Protein AF-A0A8J8FU18-F1 (afdb_monomer)

Solvent-accessible surface area (backbone atoms only — not comparable to full-atom values): 18244 Å² total; per-residue (Å²): 136,76,54,37,32,34,30,53,30,33,44,66,32,46,25,33,37,41,36,58,101,86,46,31,37,33,31,16,36,12,24,59,51,94,72,48,74,81,47,42,59,90,88,62,84,72,60,77,44,70,42,27,44,72,37,30,22,75,75,61,53,74,84,84,26,65,32,18,44,25,31,36,53,49,47,24,21,32,54,46,33,70,81,40,42,51,27,20,22,27,67,68,23,33,68,52,30,27,72,73,57,74,47,82,65,44,55,41,89,74,40,82,58,57,77,45,79,42,61,10,58,55,47,96,21,14,30,19,41,28,35,56,57,99,83,40,27,39,34,42,30,52,62,30,20,55,77,50,22,59,62,55,42,64,78,46,74,71,27,29,32,35,38,35,40,39,21,66,45,94,78,44,24,33,66,72,50,51,30,52,44,38,72,54,28,51,24,34,32,37,35,55,24,26,24,40,58,66,55,73,70,59,62,61,65,55,78,48,88,26,25,61,38,78,62,43,71,56,40,71,38,69,52,73,60,48,73,72,50,76,58,41,63,42,69,92,71,73,61,31,69,33,56,79,68,59,46,79,38,35,63,69,59,47,32,63,69,31,48,31,92,89,75,66,41,54,34,44,76,54,76,77,53,86,68,40,41,34,34,33,20,83,85,79,67,51,70,50,75,41,43,53,70,58,53,53,51,52,39,47,60,65,54,71,70,59,66,64,55,71,75,71,68,76,83,74,79,83,77,82,84,79,81,86,79,86,83,82,81,86,82,88,80,134

Nearest PDB stru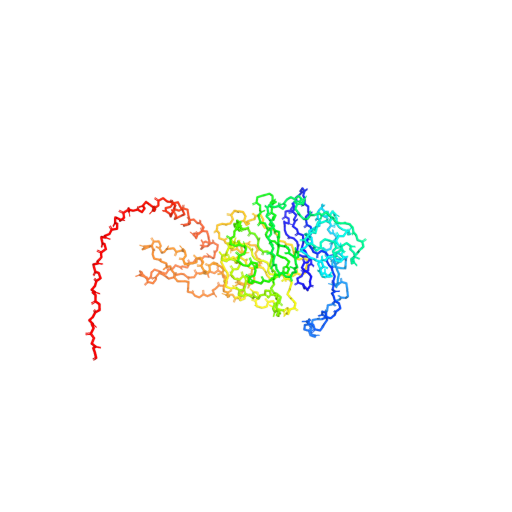ctures (foldseek):
  7e3v-assembly1_A  TM=6.963E-01  e=2.139E-08  Staphylococcus aureus
  2wyl-assembly1_F  TM=6.736E-01  e=9.114E-08  Escherichia coli
  2wyl-assembly1_C  TM=6.760E-01  e=9.114E-08  Escherichia coli
  1vjn-assembly1_A  TM=7.541E-01  e=7.548E-07  Thermotoga maritima
  1vjn-assembly2_B  TM=7.555E-01  e=1.467E-06  Thermotoga maritima

Structure (mmCIF, N/CA/C/O backbone):
data_AF-A0A8J8FU18-F1
#
_entry.id   AF-A0A8J8FU18-F1
#
loop_
_atom_site.group_PDB
_atom_site.id
_atom_site.type_symbol
_atom_site.label_atom_id
_atom_site.label_alt_id
_atom_site.label_comp_id
_atom_site.label_asym_id
_atom_site.label_entity_id
_atom_site.label_seq_id
_atom_site.pdbx_PDB_ins_code
_atom_site.Cartn_x
_atom_site.Cartn_y
_atom_site.Cartn_z
_atom_site.occupancy
_atom_site.B_iso_or_equiv
_atom_site.auth_seq_id
_atom_site.auth_comp_id
_atom_site.auth_asym_id
_atom_site.auth_atom_id
_atom_site.pdbx_PDB_model_num
ATOM 1 N N . MET A 1 1 ? -17.929 -13.051 -4.182 1.00 44.91 1 MET A N 1
ATOM 2 C CA . MET A 1 1 ? -17.267 -12.843 -2.876 1.00 44.91 1 MET A CA 1
ATOM 3 C C . MET A 1 1 ? -16.239 -11.750 -3.119 1.00 44.91 1 MET A C 1
ATOM 5 O O . MET A 1 1 ? -15.600 -11.807 -4.159 1.00 44.91 1 MET A O 1
ATOM 9 N N . TYR A 1 2 ? -16.221 -10.706 -2.296 1.00 51.06 2 TYR A N 1
ATOM 10 C CA . TYR A 1 2 ? -15.493 -9.460 -2.548 1.00 51.06 2 TYR A CA 1
ATOM 11 C C . TYR A 1 2 ? -14.148 -9.523 -1.808 1.00 51.06 2 TYR A C 1
ATOM 13 O O . TYR A 1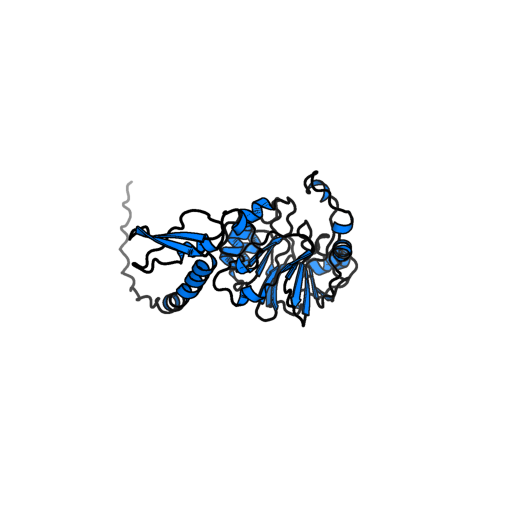 2 ? -14.157 -9.573 -0.581 1.00 51.06 2 TYR A O 1
ATOM 21 N N . SER A 1 3 ? -13.021 -9.574 -2.529 1.00 56.25 3 SER A N 1
ATOM 22 C CA . SER A 1 3 ? -11.660 -9.580 -1.948 1.00 56.25 3 SER A CA 1
ATOM 23 C C . SER A 1 3 ? -10.865 -8.360 -2.439 1.00 56.25 3 SER A C 1
ATOM 25 O O . SER A 1 3 ? -9.955 -8.510 -3.247 1.00 56.25 3 SER A O 1
ATOM 27 N N . PRO A 1 4 ? -11.214 -7.142 -1.997 1.00 67.81 4 PRO A N 1
ATOM 28 C CA . PRO A 1 4 ? -10.700 -5.893 -2.543 1.00 67.81 4 PRO A CA 1
ATOM 29 C C . PRO A 1 4 ? -9.220 -5.616 -2.326 1.00 67.81 4 PRO A C 1
ATOM 31 O O . PRO A 1 4 ? -8.703 -4.704 -2.957 1.00 67.81 4 PRO A O 1
ATOM 34 N N . VAL A 1 5 ? -8.523 -6.364 -1.468 1.00 68.94 5 VAL A N 1
ATOM 35 C CA . VAL A 1 5 ? -7.058 -6.334 -1.400 1.00 68.94 5 VAL A CA 1
ATOM 36 C C . VAL A 1 5 ? -6.533 -7.761 -1.317 1.00 68.94 5 VAL A C 1
ATOM 38 O O . VAL A 1 5 ? -6.902 -8.510 -0.409 1.00 68.94 5 VAL A O 1
ATOM 41 N N . ARG A 1 6 ? -5.627 -8.121 -2.226 1.00 69.12 6 ARG A N 1
ATOM 42 C CA . ARG A 1 6 ? -4.852 -9.363 -2.179 1.00 69.12 6 ARG A CA 1
ATOM 43 C C . ARG A 1 6 ? -3.372 -9.028 -2.093 1.00 69.12 6 ARG A C 1
ATOM 45 O O . ARG A 1 6 ? -2.836 -8.278 -2.903 1.00 69.12 6 ARG A O 1
ATOM 52 N N . LEU A 1 7 ? -2.699 -9.581 -1.097 1.00 65.50 7 LEU A N 1
ATOM 53 C CA . LEU A 1 7 ? -1.260 -9.449 -0.918 1.00 65.50 7 LEU A CA 1
ATOM 54 C C . LEU A 1 7 ? -0.603 -10.738 -1.402 1.00 65.50 7 LEU A C 1
ATOM 56 O O . LEU A 1 7 ? -0.786 -11.802 -0.811 1.00 65.50 7 LEU A O 1
ATOM 60 N N . PHE A 1 8 ? 0.187 -10.633 -2.466 1.00 60.09 8 PHE A N 1
ATOM 61 C CA . PHE A 1 8 ? 0.930 -11.771 -3.004 1.00 60.09 8 PHE A CA 1
ATOM 62 C C . PHE A 1 8 ? 2.307 -11.886 -2.364 1.00 60.09 8 PHE A C 1
ATOM 64 O O . PHE A 1 8 ? 2.827 -12.990 -2.279 1.00 60.09 8 PHE A O 1
ATOM 71 N N . GLY A 1 9 ? 2.881 -10.783 -1.866 1.00 58.09 9 GLY A N 1
ATOM 72 C CA . GLY A 1 9 ? 4.175 -10.789 -1.188 1.00 58.09 9 GLY A CA 1
ATOM 73 C C . GLY A 1 9 ? 4.356 -9.668 -0.162 1.00 58.09 9 GLY A C 1
ATOM 74 O O . GLY A 1 9 ? 4.075 -8.502 -0.429 1.00 58.09 9 GLY A O 1
ATOM 75 N N . ALA A 1 10 ? 4.868 -10.036 1.018 1.00 52.97 10 ALA A N 1
ATOM 76 C CA . ALA A 1 10 ? 5.212 -9.131 2.126 1.00 52.97 10 ALA A CA 1
ATOM 77 C C . ALA A 1 10 ? 6.714 -8.768 2.194 1.00 52.97 10 ALA A C 1
ATOM 79 O O . ALA A 1 10 ? 7.128 -7.887 2.957 1.00 52.97 10 ALA A O 1
ATOM 80 N N . THR A 1 11 ? 7.534 -9.503 1.442 1.00 55.88 11 THR A N 1
ATOM 81 C CA . THR A 1 11 ? 9.005 -9.472 1.458 1.00 55.88 11 THR A CA 1
ATOM 82 C C . THR A 1 11 ? 9.514 -8.349 0.528 1.00 55.88 11 THR A C 1
ATOM 84 O O . THR A 1 11 ? 8.708 -7.470 0.219 1.00 55.88 11 THR A O 1
ATOM 87 N N . PRO A 1 12 ? 10.814 -8.215 0.169 1.00 55.06 12 PRO A N 1
ATOM 88 C CA . PRO A 1 12 ? 11.361 -6.970 -0.394 1.00 55.06 12 PRO A CA 1
ATOM 89 C C . PRO A 1 12 ? 10.978 -6.717 -1.873 1.00 55.06 12 PRO A C 1
ATOM 91 O O . PRO A 1 12 ? 11.818 -6.448 -2.711 1.00 55.06 12 PRO A O 1
ATOM 94 N N . GLY A 1 13 ? 9.695 -6.857 -2.186 1.00 59.16 13 GLY A N 1
ATOM 95 C CA . GLY A 1 13 ? 8.953 -6.394 -3.350 1.00 59.16 13 GLY A CA 1
ATOM 96 C C . GLY A 1 13 ? 7.481 -6.542 -2.957 1.00 59.16 13 GLY A C 1
ATOM 97 O O . GLY A 1 13 ? 7.006 -7.660 -2.753 1.00 59.16 13 GLY A O 1
ATOM 98 N N . ALA A 1 14 ? 6.787 -5.432 -2.708 1.00 67.31 14 ALA A N 1
ATOM 99 C CA . ALA A 1 14 ? 5.407 -5.458 -2.229 1.00 67.31 14 ALA A CA 1
ATOM 100 C C . ALA A 1 14 ? 4.448 -5.665 -3.407 1.00 67.31 14 ALA A C 1
ATOM 102 O O . ALA A 1 14 ? 3.871 -4.704 -3.907 1.00 67.31 14 ALA A O 1
ATOM 103 N N . VAL A 1 15 ? 4.297 -6.913 -3.856 1.00 82.44 15 VAL A N 1
ATOM 104 C CA . VAL A 1 15 ? 3.349 -7.252 -4.924 1.00 82.44 15 VAL A CA 1
ATOM 105 C C . VAL A 1 15 ? 1.949 -7.353 -4.325 1.00 82.44 15 VAL A C 1
ATOM 107 O O . VAL A 1 15 ? 1.658 -8.240 -3.514 1.00 82.44 15 VAL A O 1
ATOM 110 N N . VAL A 1 16 ? 1.086 -6.418 -4.709 1.00 87.88 16 VAL A N 1
ATOM 111 C CA . VAL A 1 16 ? -0.257 -6.248 -4.142 1.00 87.88 16 VAL A CA 1
ATOM 112 C C . VAL A 1 16 ? -1.253 -6.084 -5.274 1.00 87.88 16 VAL A C 1
ATOM 114 O O . VAL A 1 16 ? -1.006 -5.277 -6.163 1.00 87.88 16 VAL A O 1
ATOM 117 N N . THR A 1 17 ? -2.394 -6.771 -5.228 1.00 88.44 17 THR A N 1
ATOM 118 C CA . THR A 1 17 ? -3.554 -6.360 -6.024 1.00 88.44 17 THR A CA 1
ATOM 119 C C . THR A 1 17 ? -4.622 -5.723 -5.158 1.00 88.44 17 THR A C 1
ATOM 121 O O . THR A 1 17 ? -4.801 -6.039 -3.978 1.00 88.44 17 THR A O 1
ATOM 124 N N . VAL A 1 18 ? -5.329 -4.782 -5.766 1.00 86.50 18 VAL A N 1
ATOM 125 C CA . VAL A 1 18 ? -6.557 -4.195 -5.246 1.00 86.50 18 VAL A CA 1
ATOM 126 C C . VAL A 1 18 ? -7.609 -4.417 -6.317 1.00 86.50 18 VAL A C 1
ATOM 128 O O . VAL A 1 18 ? -7.392 -4.034 -7.465 1.00 86.50 18 VAL A O 1
ATOM 131 N N . SER A 1 19 ? -8.721 -5.059 -5.975 1.00 86.19 19 SER A N 1
ATOM 132 C CA . SER A 1 19 ? -9.708 -5.476 -6.970 1.00 86.19 19 SER A CA 1
ATOM 133 C C . SER A 1 19 ? -11.147 -5.175 -6.570 1.00 86.19 19 SER A C 1
ATOM 135 O O . SER A 1 19 ? -11.490 -4.916 -5.421 1.00 86.19 19 SER A O 1
ATOM 137 N N . SER A 1 20 ? -12.017 -5.194 -7.560 1.00 82.31 20 SER A N 1
ATOM 138 C CA . SER A 1 20 ? -13.459 -5.266 -7.428 1.00 82.31 20 SER A CA 1
ATOM 139 C C . SER A 1 20 ? -13.981 -6.205 -8.522 1.00 82.31 20 SER A C 1
ATOM 141 O O . SER A 1 20 ? -13.205 -6.654 -9.365 1.00 82.31 20 SER A O 1
ATOM 143 N N . PRO A 1 21 ? -15.277 -6.556 -8.538 1.00 80.69 21 PRO A N 1
ATOM 144 C CA . PRO A 1 21 ? -15.853 -7.345 -9.622 1.00 80.69 21 PRO A CA 1
ATOM 145 C C . PRO A 1 21 ? -15.665 -6.741 -11.021 1.00 80.69 21 PRO A C 1
ATOM 147 O O . PRO A 1 21 ? -15.812 -7.471 -11.997 1.00 80.69 21 PRO A O 1
ATOM 150 N N . GLU A 1 22 ? -15.401 -5.435 -11.119 1.00 84.12 22 GLU A N 1
ATOM 151 C CA . GLU A 1 22 ? -15.296 -4.709 -12.390 1.00 84.12 22 GLU A CA 1
ATOM 152 C C . GLU A 1 22 ? -13.860 -4.357 -12.784 1.00 84.12 22 GLU A C 1
ATOM 154 O O . GLU A 1 22 ? -13.635 -4.036 -13.948 1.00 84.12 22 GLU A O 1
ATOM 159 N N . VAL A 1 23 ? -12.914 -4.368 -11.840 1.00 89.12 23 VAL A N 1
ATOM 160 C CA . VAL A 1 23 ? -11.538 -3.944 -12.107 1.00 89.12 23 VAL A CA 1
ATOM 161 C C . VAL A 1 23 ? -10.531 -4.577 -11.155 1.00 89.12 23 VAL A C 1
ATOM 163 O O . VAL A 1 23 ? -10.780 -4.668 -9.954 1.00 89.12 23 VAL A O 1
ATOM 166 N N . GLU A 1 24 ? -9.361 -4.952 -11.657 1.00 91.56 24 GLU A N 1
ATOM 167 C CA . GLU A 1 24 ? -8.215 -5.361 -10.843 1.00 91.56 24 GLU A CA 1
ATOM 168 C C . GLU A 1 24 ? -6.981 -4.503 -11.163 1.00 91.56 24 GLU A C 1
ATOM 170 O O . GLU A 1 24 ? -6.594 -4.312 -12.315 1.00 91.56 24 GLU A O 1
ATOM 175 N N . VAL A 1 25 ? -6.358 -3.961 -10.113 1.00 93.69 25 VAL A N 1
ATOM 176 C CA . VAL A 1 25 ? -5.132 -3.164 -10.196 1.00 93.69 25 VAL A CA 1
ATOM 177 C C . VAL A 1 25 ? -4.007 -3.912 -9.502 1.00 93.69 25 VAL A C 1
ATOM 179 O O . VAL A 1 25 ? -4.119 -4.234 -8.319 1.00 93.69 25 VAL A O 1
ATOM 182 N N . LEU A 1 26 ? -2.909 -4.151 -10.214 1.00 94.75 26 LEU A N 1
ATOM 183 C CA . LEU A 1 26 ? -1.690 -4.758 -9.690 1.00 94.75 26 LEU A CA 1
ATOM 184 C C . LEU A 1 26 ? -0.636 -3.686 -9.419 1.00 94.75 26 LEU A C 1
ATOM 186 O O . LEU A 1 26 ? -0.351 -2.842 -10.262 1.00 94.75 26 LEU A O 1
ATOM 190 N N . PHE A 1 27 ? -0.026 -3.740 -8.245 1.00 94.69 27 PHE A N 1
ATOM 191 C CA . PHE A 1 27 ? 1.057 -2.857 -7.851 1.00 94.69 27 PHE A CA 1
ATOM 192 C C . PHE A 1 27 ? 2.392 -3.581 -7.881 1.00 94.69 27 PHE A C 1
ATOM 194 O O . PHE A 1 27 ? 2.524 -4.681 -7.341 1.00 94.69 27 PHE A O 1
ATOM 201 N N . ASP A 1 28 ? 3.383 -2.902 -8.456 1.00 94.50 28 ASP A N 1
ATOM 202 C CA . ASP A 1 28 ? 4.800 -3.235 -8.348 1.00 94.50 28 ASP A CA 1
ATOM 203 C C . ASP A 1 28 ? 5.136 -4.721 -8.614 1.00 94.50 28 ASP A C 1
ATOM 205 O O . ASP A 1 28 ? 5.752 -5.367 -7.759 1.00 94.50 28 ASP A O 1
ATOM 209 N N . PRO A 1 29 ? 4.781 -5.304 -9.784 1.00 92.06 29 PRO A N 1
ATOM 210 C CA . PRO A 1 29 ? 5.177 -6.666 -10.139 1.00 92.06 29 PRO A CA 1
ATOM 211 C C . PRO A 1 29 ? 6.678 -6.726 -10.452 1.00 92.06 29 PRO A C 1
ATOM 213 O O . PRO A 1 29 ? 7.134 -6.766 -11.597 1.00 92.06 29 PRO A O 1
ATOM 216 N N . GLY A 1 30 ? 7.486 -6.698 -9.404 1.00 87.62 30 GLY A N 1
ATOM 217 C CA . GLY A 1 30 ? 8.929 -6.750 -9.491 1.00 87.62 30 GLY A CA 1
ATOM 218 C C . GLY A 1 30 ? 9.503 -8.141 -9.277 1.00 87.62 30 GLY A C 1
ATOM 219 O O . GLY A 1 30 ? 8.825 -9.168 -9.282 1.00 87.62 30 GLY A O 1
ATOM 220 N N . GLY A 1 31 ? 10.813 -8.177 -9.084 1.00 79.44 31 GLY A N 1
ATOM 221 C CA . GLY A 1 31 ? 11.507 -9.357 -8.600 1.00 79.44 31 GLY A CA 1
ATOM 222 C C . GLY A 1 31 ? 12.724 -8.986 -7.776 1.00 79.44 31 GLY A C 1
ATOM 223 O O . GLY A 1 31 ? 13.207 -7.855 -7.811 1.00 79.44 31 GLY A O 1
ATOM 224 N N . TRP A 1 32 ? 13.249 -9.950 -7.038 1.00 74.31 32 TRP A N 1
ATOM 225 C CA . TRP A 1 32 ? 14.380 -9.730 -6.164 1.00 74.31 32 TRP A CA 1
ATOM 226 C C . TRP A 1 32 ? 15.581 -9.186 -6.906 1.00 74.31 32 TRP A C 1
ATOM 228 O O . TRP A 1 32 ? 16.051 -9.692 -7.932 1.00 74.31 32 TRP A O 1
ATOM 238 N N . ARG A 1 33 ? 16.126 -8.141 -6.302 1.00 70.69 33 ARG A N 1
ATOM 239 C CA . ARG A 1 33 ? 17.414 -7.603 -6.665 1.00 70.69 33 ARG A CA 1
ATOM 240 C C . ARG A 1 33 ? 18.516 -8.472 -6.062 1.00 70.69 33 ARG A C 1
ATOM 242 O O . ARG A 1 33 ? 18.453 -8.898 -4.912 1.00 70.69 33 ARG A O 1
ATOM 249 N N . ARG A 1 34 ? 19.597 -8.653 -6.821 1.00 67.00 34 ARG A N 1
ATOM 250 C CA . ARG A 1 34 ? 20.833 -9.266 -6.318 1.00 67.00 34 ARG A CA 1
ATOM 251 C C . ARG A 1 34 ? 21.315 -8.540 -5.051 1.00 67.00 34 ARG A C 1
ATOM 253 O O . ARG A 1 34 ? 21.512 -7.324 -5.090 1.00 67.00 34 ARG A O 1
ATOM 260 N N . GLY A 1 35 ? 21.535 -9.287 -3.966 1.00 63.91 35 GLY A N 1
ATOM 261 C CA . GLY A 1 35 ? 21.955 -8.758 -2.659 1.00 63.91 35 GLY A CA 1
ATOM 262 C C . GLY A 1 35 ? 20.829 -8.600 -1.630 1.00 63.91 35 GLY A C 1
ATOM 263 O O . GLY A 1 35 ? 21.083 -8.097 -0.539 1.00 63.91 35 GLY A O 1
ATOM 264 N N . TYR A 1 36 ? 19.599 -9.015 -1.950 1.00 69.62 36 TYR A N 1
ATOM 265 C CA . TYR A 1 36 ? 18.524 -9.133 -0.955 1.00 69.62 36 TYR A CA 1
ATOM 266 C C . TYR A 1 36 ? 18.697 -10.348 -0.049 1.00 69.62 36 TYR A C 1
ATOM 268 O O . TYR A 1 36 ? 18.374 -10.252 1.131 1.00 69.62 36 TYR A O 1
ATOM 276 N N . ASP A 1 37 ? 19.347 -11.405 -0.539 1.00 68.06 37 ASP A N 1
ATOM 277 C CA . ASP A 1 37 ? 19.689 -12.586 0.262 1.00 68.06 37 ASP A CA 1
ATOM 278 C C . ASP A 1 37 ? 20.474 -12.230 1.533 1.00 68.06 37 ASP A C 1
ATOM 280 O O . ASP A 1 37 ? 20.253 -12.816 2.580 1.00 68.06 37 ASP A O 1
ATOM 284 N N . SER A 1 38 ? 21.348 -11.216 1.483 1.00 68.69 38 SER A N 1
ATOM 285 C CA . SER A 1 38 ? 22.129 -10.786 2.652 1.00 68.69 38 SER A CA 1
ATOM 286 C C . SER A 1 38 ? 21.363 -9.871 3.617 1.00 68.69 38 SER A C 1
ATOM 288 O O . SER A 1 38 ? 21.952 -9.358 4.567 1.00 68.69 38 SER A O 1
ATOM 290 N N . ARG A 1 39 ? 20.103 -9.543 3.316 1.00 66.88 39 ARG A N 1
ATOM 291 C CA . ARG A 1 39 ? 19.237 -8.674 4.134 1.00 66.88 39 ARG A CA 1
ATOM 292 C C . ARG A 1 39 ? 18.090 -9.441 4.781 1.00 66.88 39 ARG A C 1
ATOM 294 O O . ARG A 1 39 ? 17.577 -8.990 5.801 1.00 66.88 39 ARG A O 1
ATOM 301 N N . VAL A 1 40 ? 17.720 -10.575 4.197 1.00 62.97 40 VAL A N 1
ATOM 302 C CA . VAL A 1 40 ? 16.836 -11.559 4.813 1.00 62.97 40 VAL A CA 1
ATOM 303 C C . VAL A 1 40 ? 17.624 -12.254 5.937 1.00 62.97 40 VAL A C 1
ATOM 305 O O . VAL A 1 40 ? 18.796 -12.574 5.729 1.00 62.97 40 VAL A O 1
ATOM 308 N N . PRO A 1 41 ? 17.054 -12.439 7.143 1.00 63.91 41 PRO A N 1
ATOM 309 C CA . PRO A 1 41 ? 17.720 -13.203 8.198 1.00 63.91 41 PRO A CA 1
ATOM 310 C C . PRO A 1 41 ? 18.114 -14.597 7.690 1.00 63.91 41 PRO A C 1
ATOM 312 O O . PRO A 1 41 ? 17.311 -15.232 7.016 1.00 63.91 41 PRO A O 1
ATOM 315 N N . GLU A 1 42 ? 19.309 -15.089 8.037 1.00 64.81 42 GLU A N 1
ATOM 316 C CA . GLU A 1 42 ? 19.829 -16.394 7.564 1.00 64.81 42 GLU A CA 1
ATOM 317 C C . GLU A 1 42 ? 18.893 -17.577 7.879 1.00 64.81 42 GLU A C 1
ATOM 319 O O . GLU A 1 42 ? 18.947 -18.615 7.229 1.00 64.81 42 GLU A O 1
ATOM 324 N N . GLU A 1 43 ? 18.022 -17.409 8.872 1.00 61.34 43 GLU A N 1
ATOM 325 C CA . GLU A 1 43 ? 17.037 -18.389 9.336 1.00 61.34 43 GLU A CA 1
ATOM 326 C C . GLU A 1 43 ? 15.775 -18.454 8.453 1.00 61.34 43 GLU A C 1
ATOM 328 O O . GLU A 1 43 ? 14.984 -19.389 8.578 1.00 61.34 43 GLU A O 1
ATOM 333 N N . VAL A 1 44 ? 15.563 -17.467 7.575 1.00 61.25 44 VAL A N 1
ATOM 334 C CA . VAL A 1 44 ? 14.401 -17.380 6.682 1.00 61.25 44 VAL A CA 1
ATOM 335 C C . VAL A 1 44 ? 14.829 -17.836 5.285 1.00 61.25 44 VAL A C 1
ATOM 337 O O . VAL A 1 44 ? 15.223 -17.032 4.441 1.00 61.25 44 VAL A O 1
ATOM 340 N N . ASP A 1 45 ? 14.760 -19.146 5.044 1.00 63.25 45 ASP A N 1
ATOM 341 C CA . ASP A 1 45 ? 14.979 -19.727 3.716 1.00 63.25 45 ASP A CA 1
ATOM 342 C C . ASP A 1 45 ? 13.752 -19.462 2.830 1.00 63.25 45 ASP A C 1
ATOM 344 O O . ASP A 1 45 ? 12.671 -20.012 3.058 1.00 63.25 45 ASP A O 1
ATOM 348 N N . LEU A 1 46 ? 13.892 -18.560 1.855 1.00 65.56 46 LEU A N 1
ATOM 349 C CA . LEU A 1 46 ? 12.827 -18.240 0.905 1.00 65.56 46 LEU A CA 1
ATOM 350 C C . LEU A 1 46 ? 13.097 -18.959 -0.426 1.00 65.56 46 LEU A C 1
ATOM 352 O O . LEU A 1 46 ? 14.133 -18.677 -1.053 1.00 65.56 46 LEU A O 1
ATOM 356 N N . PRO A 1 47 ? 12.162 -19.824 -0.879 1.00 68.50 47 PRO A N 1
ATOM 357 C CA . PRO A 1 47 ? 12.227 -20.486 -2.179 1.00 68.50 47 PRO A CA 1
ATOM 358 C C . PRO A 1 47 ? 12.540 -19.517 -3.322 1.00 68.50 47 PRO A C 1
ATOM 360 O O . PRO A 1 47 ? 12.157 -18.343 -3.281 1.00 68.50 47 PRO A O 1
ATOM 363 N N . GLU A 1 48 ? 13.239 -19.998 -4.353 1.00 72.31 48 GLU A N 1
ATOM 364 C CA . GLU A 1 48 ? 13.627 -19.184 -5.513 1.00 72.31 48 GLU A CA 1
ATOM 365 C C . GLU A 1 48 ? 12.406 -18.612 -6.251 1.00 72.31 48 GLU A C 1
ATOM 367 O O . GLU A 1 48 ? 12.436 -17.498 -6.775 1.00 72.31 48 GLU A O 1
ATOM 372 N N . GLU A 1 49 ? 11.293 -19.328 -6.196 1.00 71.56 49 GLU A N 1
ATOM 373 C CA . GLU A 1 49 ? 10.003 -18.964 -6.762 1.00 71.56 49 GLU A CA 1
ATOM 374 C C . GLU A 1 49 ? 9.429 -17.695 -6.105 1.00 71.56 49 GLU A C 1
ATOM 376 O O . GLU A 1 49 ? 8.898 -16.825 -6.794 1.00 71.56 49 GLU A O 1
ATOM 381 N N . LEU A 1 50 ? 9.648 -17.480 -4.801 1.00 72.00 50 LEU A N 1
ATOM 382 C CA . LEU A 1 50 ? 9.180 -16.274 -4.094 1.00 72.00 50 LEU A CA 1
ATOM 383 C C . LEU A 1 50 ? 9.987 -15.009 -4.441 1.00 72.00 50 LEU A C 1
ATOM 385 O O . LEU A 1 50 ? 9.698 -13.918 -3.944 1.00 72.00 50 LEU A O 1
ATOM 389 N N . ARG A 1 51 ? 11.015 -15.135 -5.286 1.00 77.31 51 ARG A N 1
ATOM 390 C CA . ARG A 1 51 ? 11.943 -14.056 -5.655 1.00 77.31 51 ARG A CA 1
ATOM 391 C C . ARG A 1 51 ? 11.489 -13.279 -6.888 1.00 77.31 51 ARG A C 1
ATOM 393 O O . ARG A 1 51 ? 12.250 -12.469 -7.417 1.00 77.31 51 ARG A O 1
ATOM 400 N N . SER A 1 52 ? 10.285 -13.518 -7.398 1.00 82.31 52 SER A N 1
ATOM 401 C CA . SER A 1 52 ? 9.732 -12.794 -8.545 1.00 82.31 52 SER A CA 1
ATOM 402 C C . SER A 1 52 ? 8.210 -12.792 -8.524 1.00 82.31 52 SER A C 1
ATOM 404 O O . SER A 1 52 ? 7.616 -13.739 -8.021 1.00 82.31 52 SER A O 1
ATOM 406 N N . ALA A 1 53 ? 7.583 -11.768 -9.107 1.00 81.56 53 ALA A N 1
ATOM 407 C CA . ALA A 1 53 ? 6.130 -11.724 -9.247 1.00 81.56 53 ALA A CA 1
ATOM 408 C C . ALA A 1 53 ? 5.558 -12.981 -9.943 1.00 81.56 53 ALA A C 1
ATOM 410 O O . ALA A 1 53 ? 4.680 -13.597 -9.349 1.00 81.56 53 ALA A O 1
ATOM 411 N N . PRO A 1 54 ? 6.087 -13.462 -11.093 1.00 85.25 54 PRO A N 1
ATOM 412 C CA . PRO A 1 54 ? 5.605 -14.708 -11.697 1.00 85.25 54 PRO A CA 1
ATOM 413 C C . PRO A 1 54 ? 5.653 -15.920 -10.757 1.00 85.25 54 PRO A C 1
ATOM 415 O O . PRO A 1 54 ? 4.682 -16.658 -10.666 1.00 85.25 54 PRO A O 1
ATOM 418 N N . GLY A 1 55 ? 6.744 -16.100 -10.007 1.00 84.06 55 GLY A N 1
ATOM 419 C CA . GLY A 1 55 ? 6.841 -17.233 -9.085 1.00 84.06 55 GLY A CA 1
ATOM 420 C C . GLY A 1 55 ? 5.947 -17.092 -7.842 1.00 84.06 55 GLY A C 1
ATOM 421 O O . GLY A 1 55 ? 5.417 -18.092 -7.363 1.00 84.06 55 GLY A O 1
ATOM 422 N N . LEU A 1 56 ? 5.678 -15.865 -7.367 1.00 80.62 56 LEU A N 1
ATOM 423 C CA . LEU A 1 56 ? 4.627 -15.621 -6.367 1.00 80.62 56 LEU A CA 1
ATOM 424 C C . LEU A 1 56 ? 3.251 -16.030 -6.912 1.00 80.62 56 LEU A C 1
ATOM 426 O O . LEU A 1 56 ? 2.466 -16.662 -6.209 1.00 80.62 56 LEU A O 1
ATOM 430 N N . PHE A 1 57 ? 2.967 -15.710 -8.171 1.00 85.19 57 PHE A N 1
ATOM 431 C CA . PHE A 1 57 ? 1.697 -16.029 -8.822 1.00 85.19 57 PHE A CA 1
ATOM 432 C C . PHE A 1 57 ? 1.523 -17.523 -9.112 1.00 85.19 57 PHE A C 1
ATOM 434 O O . PHE A 1 57 ? 0.422 -18.048 -8.953 1.00 85.19 57 PHE A O 1
ATOM 441 N N . ASP A 1 58 ? 2.597 -18.246 -9.426 1.00 84.31 58 ASP A N 1
ATOM 442 C CA . ASP A 1 58 ? 2.561 -19.710 -9.530 1.00 84.31 58 ASP A CA 1
ATOM 443 C C . ASP A 1 58 ? 2.143 -20.382 -8.213 1.00 84.31 58 ASP A C 1
ATOM 445 O O . ASP A 1 58 ? 1.486 -21.424 -8.226 1.00 84.31 58 ASP A O 1
ATOM 449 N N . MET A 1 59 ? 2.488 -19.780 -7.070 1.00 79.12 59 MET A N 1
ATOM 450 C CA . MET A 1 59 ? 2.159 -20.317 -5.747 1.00 79.12 59 MET A CA 1
ATOM 451 C C . MET A 1 59 ? 0.794 -19.865 -5.223 1.00 79.12 59 MET A C 1
ATOM 453 O O . MET A 1 59 ? 0.078 -20.663 -4.617 1.00 79.12 59 MET A O 1
ATOM 457 N N . PHE A 1 60 ? 0.442 -18.595 -5.427 1.00 76.62 60 PHE A N 1
ATOM 458 C CA . PHE A 1 60 ? -0.724 -17.964 -4.794 1.00 76.62 60 PHE A CA 1
ATOM 459 C C . PHE A 1 60 ? -1.854 -17.627 -5.772 1.00 76.62 60 PHE A C 1
ATOM 461 O O . PHE A 1 60 ? -2.885 -17.098 -5.362 1.00 76.62 60 PHE A O 1
ATOM 468 N N . GLY A 1 61 ? -1.693 -17.985 -7.046 1.00 81.69 61 GLY A N 1
ATOM 469 C CA . GLY A 1 61 ? -2.653 -17.731 -8.110 1.00 81.69 61 GLY A CA 1
ATOM 470 C C . GLY A 1 61 ? -2.251 -16.543 -8.979 1.00 81.69 61 GLY A C 1
ATOM 471 O O . GLY A 1 61 ? -1.736 -15.534 -8.499 1.00 81.69 61 GLY A O 1
ATOM 472 N N . TRP A 1 62 ? -2.508 -16.681 -10.278 1.00 85.38 62 TRP A N 1
ATOM 473 C CA . TRP A 1 62 ? -2.239 -15.645 -11.265 1.00 85.38 62 TRP A CA 1
ATOM 474 C C . TRP A 1 62 ? -3.327 -14.565 -11.227 1.00 85.38 62 TRP A C 1
ATOM 476 O O . TRP A 1 62 ? -4.503 -14.915 -11.373 1.00 85.38 62 TRP A O 1
ATOM 486 N N . PRO A 1 63 ? -2.967 -13.282 -11.024 1.00 85.38 63 PRO A N 1
ATOM 487 C CA . PRO A 1 63 ? -3.905 -12.181 -11.196 1.00 85.38 63 PRO A CA 1
ATOM 488 C C . PRO A 1 63 ? -4.135 -11.912 -12.689 1.00 85.38 63 PRO A C 1
ATOM 490 O O . PRO A 1 63 ? -3.288 -12.246 -13.522 1.00 85.38 63 PRO A O 1
ATOM 493 N N . ASP A 1 64 ? -5.252 -11.267 -13.015 1.00 88.88 64 ASP A N 1
ATOM 494 C CA . ASP A 1 64 ? -5.566 -10.810 -14.376 1.00 88.88 64 ASP A CA 1
ATOM 495 C C . ASP A 1 64 ? -5.944 -9.320 -14.327 1.00 88.88 64 ASP A C 1
ATOM 497 O O . ASP A 1 64 ? -7.110 -8.964 -14.496 1.00 88.88 64 ASP A O 1
ATOM 501 N N . PRO A 1 65 ? -4.981 -8.439 -13.983 1.00 93.25 65 PRO A N 1
ATOM 502 C CA . PRO A 1 65 ? -5.272 -7.038 -13.739 1.00 93.25 65 PRO A CA 1
ATOM 503 C C . PRO A 1 65 ? -5.556 -6.297 -15.043 1.00 93.25 65 PRO A C 1
ATOM 505 O O . PRO A 1 65 ? -4.850 -6.464 -16.037 1.00 93.25 65 PRO A O 1
ATOM 508 N N . ASP A 1 66 ? -6.506 -5.370 -15.006 1.00 94.06 66 ASP A N 1
ATOM 509 C CA . ASP A 1 66 ? -6.710 -4.400 -16.082 1.00 94.06 66 ASP A CA 1
ATOM 510 C C . ASP A 1 66 ? -5.543 -3.401 -16.146 1.00 94.06 66 ASP A C 1
ATOM 512 O O . ASP A 1 66 ? -5.153 -2.924 -17.216 1.00 94.06 66 ASP A O 1
ATOM 516 N N . VAL A 1 67 ? -4.971 -3.081 -14.980 1.00 94.88 67 VAL A N 1
ATOM 517 C CA . VAL A 1 67 ? -3.978 -2.018 -14.798 1.00 94.88 67 VAL A CA 1
ATOM 518 C C . VAL A 1 67 ? -2.828 -2.504 -13.930 1.00 94.88 67 VAL A C 1
ATOM 520 O O . VAL A 1 67 ? -3.044 -3.016 -12.834 1.00 94.88 67 VAL A O 1
ATOM 523 N N . THR A 1 68 ? -1.601 -2.224 -14.361 1.00 96.81 68 THR A N 1
ATOM 524 C CA . THR A 1 68 ? -0.409 -2.361 -13.524 1.00 96.81 68 THR A CA 1
ATOM 525 C C . THR A 1 68 ? 0.173 -0.994 -13.196 1.00 96.81 68 THR A C 1
ATOM 527 O O . THR A 1 68 ? 0.580 -0.242 -14.079 1.00 96.81 68 THR A O 1
ATOM 530 N N . LEU A 1 69 ? 0.248 -0.674 -11.906 1.00 97.31 69 LEU A N 1
ATOM 531 C CA . LEU A 1 69 ? 0.853 0.546 -11.386 1.00 97.31 69 LEU A CA 1
ATOM 532 C C . LEU A 1 69 ? 2.240 0.247 -10.825 1.00 97.31 69 LEU A C 1
ATOM 534 O O . LEU A 1 69 ? 2.393 -0.524 -9.879 1.00 97.31 69 LEU A O 1
ATOM 538 N N . VAL A 1 70 ? 3.253 0.904 -11.381 1.00 96.94 70 VAL A N 1
ATOM 539 C CA . VAL A 1 70 ? 4.641 0.793 -10.926 1.00 96.94 70 VAL A CA 1
ATOM 540 C C . VAL A 1 70 ? 5.041 2.090 -10.243 1.00 96.94 70 VAL A C 1
ATOM 542 O O . VAL A 1 70 ? 5.107 3.137 -10.879 1.00 96.94 70 VAL A O 1
ATOM 545 N N . THR A 1 71 ? 5.368 2.035 -8.958 1.00 97.06 71 THR A N 1
ATOM 546 C CA . THR A 1 71 ? 5.702 3.216 -8.150 1.00 97.06 71 THR A CA 1
ATOM 547 C C . THR A 1 71 ? 7.027 3.848 -8.543 1.00 97.06 71 THR A C 1
ATOM 549 O O . THR A 1 71 ? 7.174 5.068 -8.436 1.00 97.06 71 THR A O 1
ATOM 552 N N . HIS A 1 72 ? 7.998 3.040 -8.983 1.00 96.50 72 HIS A N 1
ATOM 553 C CA . HIS A 1 72 ? 9.312 3.487 -9.446 1.00 96.50 72 HIS A CA 1
ATOM 554 C C . HIS A 1 72 ? 10.101 2.374 -10.162 1.00 96.50 72 HIS A C 1
ATOM 556 O O . HIS A 1 72 ? 9.755 1.200 -10.122 1.00 96.50 72 HIS A O 1
ATOM 562 N N . HIS A 1 73 ? 11.210 2.739 -10.806 1.00 95.44 73 HIS A N 1
ATOM 563 C CA . HIS A 1 73 ? 11.941 1.882 -11.755 1.00 95.44 73 HIS A CA 1
ATOM 564 C C . HIS A 1 73 ? 12.862 0.795 -11.150 1.00 95.44 73 HIS A C 1
ATOM 566 O O . HIS A 1 73 ? 13.699 0.236 -11.871 1.00 95.44 73 HIS A O 1
ATOM 572 N N . HIS A 1 74 ? 12.833 0.532 -9.842 1.00 93.69 74 HIS A N 1
ATOM 573 C CA . HIS A 1 74 ? 13.702 -0.497 -9.259 1.00 93.69 74 HIS A CA 1
ATOM 574 C C . HIS A 1 74 ? 13.222 -1.916 -9.603 1.00 93.69 74 HIS A C 1
ATOM 576 O O . HIS A 1 74 ? 12.072 -2.141 -9.964 1.00 93.69 74 HIS A O 1
ATOM 582 N N . THR A 1 75 ? 14.131 -2.895 -9.543 1.00 91.81 75 THR A N 1
ATOM 583 C CA . THR A 1 75 ? 13.874 -4.266 -10.034 1.00 91.81 75 THR A CA 1
ATOM 584 C C . THR A 1 75 ? 12.758 -4.960 -9.266 1.00 91.81 75 THR A C 1
ATOM 586 O O . THR A 1 75 ? 11.943 -5.656 -9.858 1.00 91.81 75 THR A O 1
ATOM 589 N N . ASP A 1 76 ? 12.709 -4.725 -7.971 1.00 88.19 76 ASP A N 1
ATOM 590 C CA . ASP A 1 76 ? 11.726 -5.195 -7.002 1.00 88.19 76 ASP A CA 1
ATOM 591 C C . ASP A 1 76 ? 10.346 -4.550 -7.135 1.00 88.19 76 ASP A C 1
ATOM 593 O O . ASP A 1 76 ? 9.416 -5.002 -6.477 1.00 88.19 76 ASP A O 1
ATOM 597 N N . HIS A 1 77 ? 10.185 -3.614 -8.075 1.00 93.25 77 HIS A N 1
ATOM 598 C CA . HIS A 1 77 ? 8.907 -2.965 -8.370 1.00 93.25 77 HIS A CA 1
ATOM 599 C C . HIS A 1 77 ? 8.514 -3.076 -9.849 1.00 93.25 77 HIS A C 1
ATOM 601 O O . HIS A 1 77 ? 7.370 -3.349 -10.184 1.00 93.25 77 HIS A O 1
ATOM 607 N N . ALA A 1 78 ? 9.467 -2.898 -10.763 1.00 94.31 78 ALA A N 1
ATOM 608 C CA . ALA A 1 78 ? 9.171 -2.639 -12.170 1.00 94.31 78 ALA A CA 1
ATOM 609 C C . ALA A 1 78 ? 9.488 -3.794 -13.126 1.00 94.31 78 ALA A C 1
ATOM 611 O O . ALA A 1 78 ? 9.122 -3.703 -14.296 1.00 94.31 78 ALA A O 1
ATOM 612 N N . LYS A 1 79 ? 10.218 -4.832 -12.686 1.00 93.00 79 LYS A N 1
ATOM 613 C CA . LYS A 1 79 ? 10.843 -5.821 -13.590 1.00 93.00 79 LYS A CA 1
ATOM 614 C C . LYS A 1 79 ? 9.852 -6.536 -14.512 1.00 93.00 79 LYS A C 1
ATOM 616 O O . LYS A 1 79 ? 10.237 -6.854 -15.631 1.00 93.00 79 LYS A O 1
ATOM 621 N N . HIS A 1 80 ? 8.637 -6.799 -14.042 1.00 92.69 80 HIS A N 1
ATOM 622 C CA . HIS A 1 80 ? 7.610 -7.542 -14.770 1.00 92.69 80 HIS A CA 1
ATOM 623 C C . HIS A 1 80 ? 6.366 -6.685 -15.052 1.00 92.69 80 HIS A C 1
ATOM 625 O O . HIS A 1 80 ? 5.266 -7.218 -15.151 1.00 92.69 80 HIS A O 1
ATOM 631 N N . GLY A 1 81 ? 6.534 -5.361 -15.161 1.00 89.56 81 GLY A N 1
ATOM 632 C CA . GLY A 1 81 ? 5.429 -4.413 -15.345 1.00 89.56 81 GLY A CA 1
ATOM 633 C C . GLY A 1 81 ? 4.537 -4.694 -16.557 1.00 89.56 81 GLY A C 1
ATOM 634 O O . GLY A 1 81 ? 3.342 -4.451 -16.493 1.00 89.56 81 GLY A O 1
ATOM 635 N N . ASP A 1 82 ? 5.094 -5.228 -17.641 1.00 92.25 82 ASP A N 1
ATOM 636 C CA . ASP A 1 82 ? 4.404 -5.473 -18.913 1.00 92.25 82 ASP A CA 1
ATOM 637 C C . ASP A 1 82 ? 3.788 -6.862 -19.057 1.00 92.25 82 ASP A C 1
ATOM 639 O O . ASP A 1 82 ? 3.125 -7.142 -20.054 1.00 92.25 82 ASP A O 1
ATOM 643 N N . LEU A 1 83 ? 4.018 -7.742 -18.083 1.00 91.94 83 LEU A N 1
ATOM 644 C CA . LEU A 1 83 ? 3.472 -9.095 -18.119 1.00 91.94 83 LEU A CA 1
ATOM 645 C C . LEU A 1 83 ? 2.009 -9.149 -17.667 1.00 91.94 83 LEU A C 1
ATOM 647 O O . LEU A 1 83 ? 1.356 -10.169 -17.875 1.00 91.94 83 LEU A O 1
ATOM 651 N N . PHE A 1 84 ? 1.506 -8.080 -17.045 1.00 88.94 84 PHE A N 1
ATOM 652 C CA . PHE A 1 84 ? 0.216 -8.058 -16.364 1.00 88.94 84 PHE A CA 1
ATOM 653 C C . PHE A 1 84 ? -0.502 -6.742 -16.658 1.00 88.94 84 PHE A C 1
ATOM 655 O O . PHE A 1 84 ? 0.011 -5.683 -16.303 1.00 88.94 84 PHE A O 1
ATOM 662 N N . GLY A 1 85 ? -1.682 -6.793 -17.275 1.00 91.50 85 GLY A N 1
ATOM 663 C CA . GLY A 1 85 ? -2.464 -5.593 -17.585 1.00 91.50 85 GLY A CA 1
ATOM 664 C C . GLY A 1 85 ? -1.712 -4.535 -18.400 1.00 91.50 85 GLY A C 1
ATOM 665 O O . GLY A 1 85 ? -0.676 -4.794 -19.014 1.00 91.50 85 GLY A O 1
ATOM 666 N N . GLU A 1 86 ? -2.241 -3.312 -18.418 1.00 96.50 86 GLU A N 1
ATOM 667 C CA . GLU A 1 86 ? -1.542 -2.179 -19.025 1.00 96.50 86 GLU A CA 1
ATOM 668 C C . GLU A 1 86 ? -0.627 -1.476 -17.999 1.00 96.50 86 GLU A C 1
ATOM 670 O O . GLU A 1 86 ? -1.121 -1.052 -16.951 1.00 96.50 86 GLU A O 1
ATOM 675 N N . PRO A 1 87 ? 0.690 -1.322 -18.264 1.00 97.44 87 PRO A N 1
ATOM 676 C CA . PRO A 1 87 ? 1.621 -0.717 -17.314 1.00 97.44 87 PRO A CA 1
ATOM 677 C C . PRO A 1 87 ? 1.596 0.813 -17.324 1.00 97.44 87 PRO A C 1
ATOM 679 O O . PRO A 1 87 ? 1.736 1.454 -18.369 1.00 97.44 87 PRO A O 1
ATOM 682 N N . TYR A 1 88 ? 1.564 1.396 -16.128 1.00 98.06 88 TYR A N 1
ATOM 683 C CA . TYR A 1 88 ? 1.658 2.829 -15.873 1.00 98.06 88 TYR A CA 1
ATOM 684 C C . TYR A 1 88 ? 2.809 3.119 -14.904 1.00 98.06 88 TYR A C 1
ATOM 686 O O . TYR A 1 88 ? 2.897 2.534 -13.822 1.00 98.06 88 TYR A O 1
ATOM 694 N N . VAL A 1 89 ? 3.703 4.034 -15.289 1.00 97.69 89 VAL A N 1
ATOM 695 C CA . VAL A 1 89 ? 4.935 4.354 -14.543 1.00 97.69 89 VAL A CA 1
ATOM 696 C C . VAL A 1 89 ? 5.093 5.881 -14.473 1.00 97.69 89 VAL A C 1
ATOM 698 O O . VAL A 1 89 ? 4.840 6.567 -15.469 1.00 97.69 89 VAL A O 1
ATOM 701 N N . PRO A 1 90 ? 5.506 6.466 -13.334 1.00 97.25 90 PRO A N 1
ATOM 702 C CA . PRO A 1 90 ? 5.590 7.910 -13.186 1.00 97.25 90 PRO A CA 1
ATOM 703 C C . PRO A 1 90 ? 6.849 8.452 -13.863 1.00 97.25 90 PRO A C 1
ATOM 705 O O . PRO A 1 90 ? 7.896 7.805 -13.890 1.00 97.25 90 PRO A O 1
ATOM 708 N N . GLU A 1 91 ? 6.786 9.675 -14.378 1.00 96.31 91 GLU A N 1
ATOM 709 C CA . GLU A 1 91 ? 7.970 10.362 -14.899 1.00 96.31 91 GLU A CA 1
ATOM 710 C C . GLU A 1 91 ? 8.851 10.933 -13.766 1.00 96.31 91 GLU A C 1
ATOM 712 O O . GLU A 1 91 ? 8.330 11.401 -12.747 1.00 96.31 91 GLU A O 1
ATOM 717 N N . PRO A 1 92 ? 10.191 10.982 -13.924 1.00 96.25 92 PRO A N 1
ATOM 718 C CA . PRO A 1 92 ? 10.990 10.490 -15.058 1.00 96.25 92 PRO A CA 1
ATOM 719 C C . PRO A 1 92 ? 11.304 8.978 -15.030 1.00 96.25 92 PRO A C 1
ATOM 721 O O . PRO A 1 92 ? 12.096 8.492 -15.843 1.00 96.25 92 PRO A O 1
ATOM 724 N N . ASP A 1 93 ? 10.761 8.232 -14.067 1.00 97.19 93 ASP A N 1
ATOM 725 C CA . ASP A 1 93 ? 11.108 6.826 -13.837 1.00 97.19 93 ASP A CA 1
ATOM 726 C C . ASP A 1 93 ? 10.623 5.903 -14.964 1.00 97.19 93 ASP A C 1
ATOM 728 O O . ASP A 1 93 ? 11.288 4.905 -15.247 1.00 97.19 93 ASP A O 1
ATOM 732 N N . ARG A 1 94 ? 9.556 6.284 -15.679 1.00 97.38 94 ARG A N 1
ATOM 733 C CA . ARG A 1 94 ? 9.049 5.591 -16.872 1.00 97.38 94 ARG A CA 1
ATOM 734 C C . ARG A 1 94 ? 10.149 5.316 -17.884 1.00 97.38 94 ARG A C 1
ATOM 736 O O . ARG A 1 94 ? 10.445 4.160 -18.166 1.00 97.38 94 ARG A O 1
ATOM 743 N N . GLY A 1 95 ? 10.842 6.354 -18.351 1.00 96.75 95 GLY A N 1
ATOM 744 C CA . GLY A 1 95 ? 11.909 6.176 -19.336 1.00 96.75 95 GLY A CA 1
ATOM 745 C C . GLY A 1 95 ? 13.064 5.301 -18.828 1.00 96.75 95 GLY A C 1
ATOM 746 O O . GLY A 1 95 ? 13.752 4.662 -19.624 1.00 96.75 95 GLY A O 1
ATOM 747 N N . VAL A 1 96 ? 13.309 5.258 -17.514 1.00 97.12 96 VAL A N 1
ATOM 748 C CA . VAL A 1 96 ? 14.320 4.364 -16.928 1.00 97.12 96 VAL A CA 1
ATOM 749 C C . VAL A 1 96 ? 13.831 2.918 -16.929 1.00 97.12 96 VAL A C 1
ATOM 751 O O . VAL A 1 96 ? 14.593 2.039 -17.330 1.00 97.12 96 VAL A O 1
ATOM 754 N N . ALA A 1 97 ? 12.584 2.679 -16.520 1.00 95.94 97 ALA A N 1
ATOM 755 C CA . ALA A 1 97 ? 11.967 1.359 -16.507 1.00 95.94 97 ALA A CA 1
ATOM 756 C C . ALA A 1 97 ? 11.888 0.765 -17.922 1.00 95.94 97 ALA A C 1
ATOM 758 O O . ALA A 1 97 ? 12.394 -0.334 -18.138 1.00 95.94 97 ALA A O 1
ATOM 759 N N . GLU A 1 98 ? 11.389 1.529 -18.899 1.00 97.31 98 GLU A N 1
ATOM 760 C CA . GLU A 1 98 ? 11.269 1.099 -20.300 1.00 97.31 98 GLU A CA 1
ATOM 761 C C . GLU A 1 98 ? 12.627 0.672 -20.880 1.00 97.31 98 GLU A C 1
ATOM 763 O O . GLU A 1 98 ? 12.768 -0.411 -21.446 1.00 97.31 98 GLU A O 1
ATOM 768 N N . ARG A 1 99 ? 13.682 1.475 -20.665 1.00 97.19 99 ARG A N 1
ATOM 769 C CA . ARG A 1 99 ? 15.043 1.128 -21.117 1.00 97.19 99 ARG A CA 1
ATOM 770 C C . ARG A 1 99 ? 15.625 -0.082 -20.396 1.00 97.19 99 ARG A C 1
ATOM 772 O O . ARG A 1 99 ? 16.406 -0.824 -20.986 1.00 97.19 99 ARG A O 1
ATOM 779 N N . ARG A 1 100 ? 15.335 -0.232 -19.104 1.00 95.75 100 ARG A N 1
ATOM 780 C CA . ARG A 1 100 ? 15.958 -1.253 -18.256 1.00 95.75 100 ARG A CA 1
ATOM 781 C C . ARG A 1 100 ? 15.304 -2.621 -18.412 1.00 95.75 100 ARG A C 1
ATOM 783 O O . ARG A 1 100 ? 16.011 -3.623 -18.348 1.00 95.75 100 ARG A O 1
ATOM 790 N N . TYR A 1 101 ? 13.989 -2.650 -18.592 1.00 95.06 101 TYR A N 1
ATOM 791 C CA . TYR A 1 101 ? 13.184 -3.871 -18.621 1.00 95.06 101 TYR A CA 1
ATOM 792 C C . TYR A 1 101 ? 12.580 -4.158 -19.998 1.00 95.06 101 TYR A C 1
ATOM 794 O O . TYR A 1 101 ? 11.992 -5.212 -20.186 1.00 95.06 101 TYR A O 1
ATOM 802 N N . SER A 1 102 ? 12.835 -3.293 -20.986 1.00 95.31 102 SER A N 1
ATOM 803 C CA . SER A 1 102 ? 12.479 -3.496 -22.398 1.00 95.31 102 SER A CA 1
ATOM 804 C C . SER A 1 102 ? 10.975 -3.588 -22.675 1.00 95.31 102 SER A C 1
ATOM 806 O O . SER A 1 102 ? 10.572 -4.283 -23.604 1.00 95.31 102 SER A O 1
ATOM 808 N N . TYR A 1 103 ? 10.163 -2.840 -21.924 1.00 96.31 103 TYR A N 1
ATOM 809 C CA . TYR A 1 103 ? 8.737 -2.657 -22.203 1.00 96.31 103 TYR A CA 1
ATOM 810 C C . TYR A 1 103 ? 8.369 -1.195 -22.441 1.00 96.31 103 TYR A C 1
ATOM 812 O O . TYR A 1 103 ? 9.179 -0.304 -22.210 1.00 96.31 103 TYR A O 1
ATOM 820 N N . THR A 1 104 ? 7.148 -0.950 -22.919 1.00 96.81 104 THR A N 1
ATOM 821 C CA . THR A 1 104 ? 6.565 0.397 -23.037 1.00 96.81 104 THR A CA 1
ATOM 822 C C . THR A 1 104 ? 5.516 0.578 -21.955 1.00 96.81 104 THR A C 1
ATOM 824 O O . THR A 1 104 ? 4.716 -0.327 -21.738 1.00 96.81 104 THR A O 1
ATOM 827 N N . ALA A 1 105 ? 5.508 1.733 -21.299 1.00 97.44 105 ALA A N 1
ATOM 828 C CA . ALA A 1 105 ? 4.514 2.072 -20.293 1.00 97.44 105 ALA A CA 1
ATOM 829 C C . ALA A 1 105 ? 3.831 3.397 -20.608 1.00 97.44 105 ALA A C 1
ATOM 831 O O . ALA A 1 105 ? 4.380 4.275 -21.282 1.00 97.44 105 ALA A O 1
ATOM 832 N N . ARG A 1 106 ? 2.619 3.550 -20.081 1.00 98.00 106 ARG A N 1
ATOM 833 C CA . ARG A 1 106 ? 1.905 4.821 -20.085 1.00 98.00 106 ARG A CA 1
ATOM 834 C C . ARG A 1 106 ? 2.359 5.714 -18.922 1.00 98.00 106 ARG A C 1
ATOM 836 O O . ARG A 1 106 ? 2.871 5.208 -17.918 1.00 98.00 106 ARG A O 1
ATOM 843 N N . PRO A 1 107 ? 2.207 7.042 -19.041 1.00 97.06 107 PRO A N 1
ATOM 844 C CA . PRO A 1 107 ? 2.410 7.958 -17.923 1.00 97.06 107 PRO A CA 1
ATOM 845 C C . PRO A 1 107 ? 1.432 7.658 -16.781 1.00 97.06 107 PRO A C 1
ATOM 847 O O . PRO A 1 107 ? 0.247 7.451 -17.024 1.00 97.06 107 PRO A O 1
ATOM 850 N N . ALA A 1 108 ? 1.904 7.644 -15.534 1.00 94.81 108 ALA A N 1
ATOM 851 C CA . ALA A 1 108 ? 1.053 7.319 -14.385 1.00 94.81 108 ALA A CA 1
ATOM 852 C C . ALA A 1 108 ? -0.117 8.292 -14.156 1.00 94.81 108 ALA A C 1
ATOM 854 O O . ALA A 1 108 ? -1.101 7.918 -13.526 1.00 94.81 108 ALA A O 1
ATOM 855 N N . GLU A 1 109 ? -0.038 9.522 -14.662 1.00 92.38 109 GLU A N 1
ATOM 856 C CA . GLU A 1 109 ? -1.148 10.481 -14.661 1.00 92.38 109 GLU A CA 1
ATOM 857 C C . GLU A 1 109 ? -2.338 10.068 -15.540 1.00 92.38 109 GLU A C 1
ATOM 859 O O . GLU A 1 109 ? -3.445 10.550 -15.309 1.00 92.38 109 GLU A O 1
ATOM 864 N N . ASP A 1 110 ? -2.124 9.169 -16.504 1.00 95.44 110 ASP A N 1
ATOM 865 C CA . ASP A 1 110 ? -3.170 8.649 -17.391 1.00 95.44 110 ASP A CA 1
ATOM 866 C C . ASP A 1 110 ? -3.817 7.369 -16.839 1.00 95.44 110 ASP A C 1
ATOM 868 O O . ASP A 1 110 ? -4.724 6.813 -17.462 1.00 95.44 110 ASP A O 1
ATOM 872 N N . ALA A 1 111 ? -3.342 6.871 -15.692 1.00 94.19 111 ALA A N 1
ATOM 873 C CA . ALA A 1 111 ? -3.842 5.640 -15.105 1.00 94.19 111 ALA A CA 1
ATOM 874 C C . ALA A 1 111 ? -5.302 5.797 -14.656 1.00 94.19 111 ALA A C 1
ATOM 876 O O . ALA A 1 111 ? -5.620 6.715 -13.889 1.00 94.19 111 ALA A O 1
ATOM 877 N N . PRO A 1 112 ? -6.206 4.894 -15.073 1.00 89.94 112 PRO A N 1
ATOM 878 C CA . PRO A 1 112 ? -7.579 4.935 -14.599 1.00 89.94 112 PRO A CA 1
ATOM 879 C C . PRO A 1 112 ? -7.620 4.640 -13.089 1.00 89.94 112 PRO A C 1
ATOM 881 O O . PRO A 1 112 ? -6.748 3.962 -12.550 1.00 89.94 112 PRO A O 1
ATOM 884 N N . LEU A 1 113 ? -8.645 5.156 -12.401 1.00 88.38 113 LEU A N 1
ATOM 885 C CA . LEU A 1 113 ? -8.899 4.986 -10.954 1.00 88.38 113 LEU A CA 1
ATOM 886 C C . LEU A 1 113 ? -7.924 5.694 -10.000 1.00 88.38 113 LEU A C 1
ATOM 888 O O . LEU A 1 113 ? -8.240 5.826 -8.814 1.00 88.38 113 LEU A O 1
ATOM 892 N N . VAL A 1 114 ? -6.780 6.186 -10.484 1.00 94.06 114 VAL A N 1
ATOM 893 C CA . VAL A 1 114 ? -5.877 7.025 -9.690 1.00 94.06 114 VAL A CA 1
ATOM 894 C C . VAL A 1 114 ? -6.516 8.397 -9.500 1.00 94.06 114 VAL A C 1
ATOM 896 O O . VAL A 1 114 ? -6.666 9.175 -10.439 1.00 94.06 114 VAL A O 1
ATOM 899 N N . VAL A 1 115 ? -6.897 8.703 -8.261 1.00 94.69 115 VAL A N 1
ATOM 900 C CA . VAL A 1 115 ? -7.508 9.992 -7.902 1.00 94.69 115 VAL A CA 1
ATOM 901 C C . VAL A 1 115 ? -6.482 10.997 -7.390 1.00 94.69 115 VAL A C 1
ATOM 903 O O . VAL A 1 115 ? -6.688 12.202 -7.520 1.00 94.69 115 VAL A O 1
ATOM 906 N N . GLU A 1 116 ? -5.372 10.525 -6.816 1.00 95.69 116 GLU A N 1
ATOM 907 C CA . GLU A 1 116 ? -4.269 11.376 -6.366 1.00 95.69 116 GLU A CA 1
ATOM 908 C C . GLU A 1 116 ? -2.920 10.663 -6.547 1.00 95.69 116 GLU A C 1
ATOM 910 O O . GLU A 1 116 ? -2.779 9.485 -6.218 1.00 95.69 116 GLU A O 1
ATOM 915 N N . THR A 1 117 ? -1.908 11.408 -6.998 1.00 95.94 117 THR A N 1
ATOM 916 C CA . THR A 1 117 ? -0.517 10.943 -7.111 1.00 95.94 117 THR A CA 1
ATOM 917 C C . THR A 1 117 ? 0.382 11.811 -6.242 1.00 95.94 117 THR A C 1
ATOM 919 O O . THR A 1 117 ? 0.341 13.043 -6.309 1.00 95.94 117 THR A O 1
ATOM 922 N N . VAL A 1 118 ? 1.222 11.182 -5.420 1.00 96.44 118 VAL A N 1
AT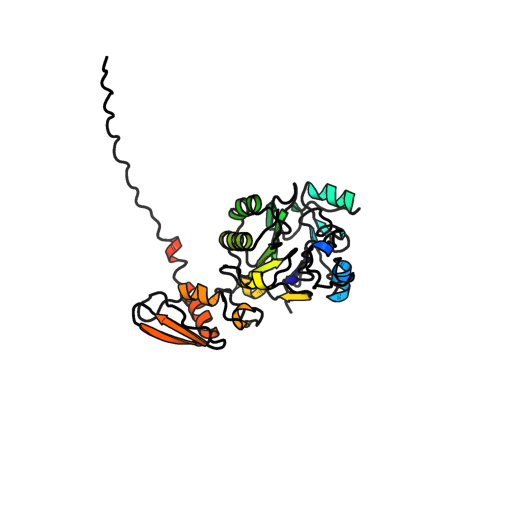OM 923 C CA . VAL A 1 118 ? 2.040 11.873 -4.415 1.00 96.44 118 VAL A CA 1
ATOM 924 C C . VAL A 1 118 ? 3.487 11.445 -4.555 1.00 96.44 118 VAL A C 1
ATOM 926 O O . VAL A 1 118 ? 3.816 10.281 -4.367 1.00 96.44 118 VAL A O 1
ATOM 929 N N . ARG A 1 119 ? 4.392 12.389 -4.818 1.00 96.94 119 ARG A N 1
ATOM 930 C CA . ARG A 1 119 ? 5.826 12.072 -4.857 1.00 96.94 119 ARG A CA 1
ATOM 931 C C . ARG A 1 119 ? 6.308 11.535 -3.514 1.00 96.94 119 ARG A C 1
ATOM 933 O O . ARG A 1 119 ? 6.057 12.140 -2.470 1.00 96.94 119 ARG A O 1
ATOM 940 N N . THR A 1 120 ? 7.072 10.451 -3.548 1.00 96.00 12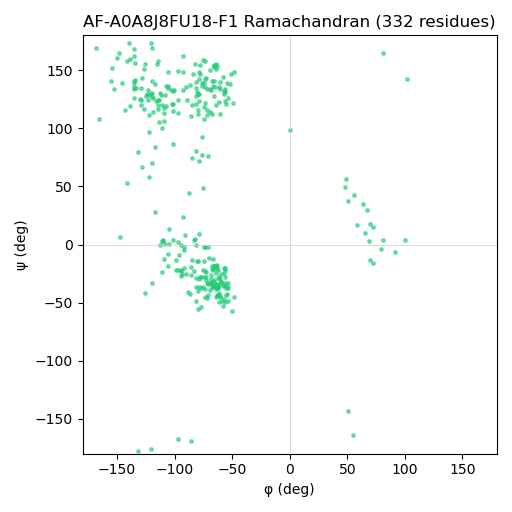0 THR A N 1
ATOM 941 C CA . THR A 1 120 ? 7.605 9.821 -2.332 1.00 96.00 120 THR A CA 1
ATOM 942 C C . THR A 1 120 ? 9.035 10.248 -2.028 1.00 96.00 120 THR A C 1
ATOM 944 O O . THR A 1 120 ? 9.467 10.199 -0.876 1.00 96.00 120 THR A O 1
ATOM 947 N N . GLY A 1 121 ? 9.768 10.715 -3.045 1.00 94.44 121 GLY A N 1
ATOM 948 C CA . GLY A 1 121 ? 11.151 11.179 -2.925 1.00 94.44 121 GLY A CA 1
ATOM 949 C C . GLY A 1 121 ? 12.178 10.066 -2.705 1.00 94.44 121 GLY A C 1
ATOM 950 O O . GLY A 1 121 ? 13.292 10.370 -2.279 1.00 94.44 121 GLY A O 1
ATOM 951 N N . HIS A 1 122 ? 11.804 8.807 -2.946 1.00 94.50 122 HIS A N 1
ATOM 952 C CA . HIS A 1 122 ? 12.722 7.669 -2.942 1.00 94.50 122 HIS A CA 1
ATOM 953 C C . HIS A 1 122 ? 13.646 7.696 -4.172 1.00 94.50 122 HIS A C 1
ATOM 955 O O . HIS A 1 122 ? 14.866 7.606 -4.037 1.00 94.50 122 HIS A O 1
ATOM 961 N N . THR A 1 123 ? 13.080 7.941 -5.354 1.00 94.50 123 THR A N 1
ATOM 962 C CA . THR A 1 123 ? 13.804 8.282 -6.586 1.00 94.50 123 THR A CA 1
ATOM 963 C C . THR A 1 123 ? 13.338 9.651 -7.102 1.00 94.50 123 THR A C 1
ATOM 965 O O . THR A 1 123 ? 12.549 10.347 -6.456 1.00 94.50 123 THR A O 1
ATOM 968 N N . ALA A 1 124 ? 13.843 10.077 -8.264 1.00 91.81 124 ALA A N 1
ATOM 969 C CA . ALA A 1 124 ? 13.411 11.326 -8.890 1.00 91.81 124 ALA A CA 1
ATOM 970 C C . ALA A 1 124 ? 11.929 11.297 -9.316 1.00 91.81 124 ALA A C 1
ATOM 972 O O . ALA A 1 124 ? 11.269 12.336 -9.236 1.00 91.81 124 ALA A O 1
ATOM 973 N N . GLY A 1 125 ? 11.426 10.137 -9.762 1.00 92.88 125 GLY A N 1
ATOM 974 C CA . GLY A 1 125 ? 10.045 9.949 -10.218 1.00 92.88 125 GLY A CA 1
ATOM 975 C C . GLY A 1 125 ? 9.135 9.187 -9.262 1.00 92.88 125 GLY A C 1
ATOM 976 O O . GLY A 1 125 ? 7.931 9.140 -9.505 1.00 92.88 125 GLY A O 1
ATOM 977 N N . SER A 1 126 ? 9.669 8.612 -8.180 1.00 96.38 126 SER A N 1
ATOM 978 C CA . SER A 1 126 ? 8.901 7.698 -7.333 1.00 96.38 126 SER A CA 1
ATOM 979 C C . SER A 1 126 ? 7.623 8.330 -6.784 1.00 96.38 126 SER A C 1
ATOM 981 O O . SER A 1 126 ? 7.637 9.433 -6.212 1.00 96.38 126 SER A O 1
ATOM 983 N N . SER A 1 127 ? 6.514 7.614 -6.950 1.00 97.44 127 SER A N 1
ATOM 984 C CA . SER A 1 127 ? 5.176 8.101 -6.626 1.00 97.44 127 SER A CA 1
ATOM 985 C C . SER A 1 127 ? 4.360 7.067 -5.855 1.00 97.44 127 SER A C 1
ATOM 987 O O . SER A 1 127 ? 4.417 5.876 -6.130 1.00 97.44 127 SER A O 1
ATOM 989 N N . ALA A 1 128 ? 3.594 7.566 -4.891 1.00 97.25 128 ALA A N 1
ATOM 990 C CA . ALA A 1 128 ? 2.518 6.867 -4.221 1.00 97.25 128 ALA A CA 1
ATOM 991 C C . ALA A 1 128 ? 1.209 7.177 -4.945 1.00 97.25 128 ALA A C 1
ATOM 993 O O . ALA A 1 128 ? 1.018 8.298 -5.434 1.00 97.25 128 ALA A O 1
ATOM 994 N N . TYR A 1 129 ? 0.300 6.213 -4.941 1.00 97.56 129 TYR A N 1
ATOM 995 C CA . TYR A 1 129 ? -0.996 6.312 -5.599 1.00 97.56 129 TYR A CA 1
ATOM 996 C C . TYR A 1 129 ? -2.113 6.228 -4.578 1.00 97.56 129 TYR A C 1
ATOM 998 O O . TYR A 1 129 ? -2.068 5.394 -3.673 1.00 97.56 129 TYR A O 1
ATOM 1006 N N . VAL A 1 130 ? -3.128 7.069 -4.746 1.00 96.69 130 VAL A N 1
ATOM 1007 C CA . VAL A 1 130 ? -4.426 6.894 -4.105 1.00 96.69 130 VAL A CA 1
ATOM 1008 C C . VAL A 1 130 ? -5.416 6.465 -5.173 1.00 96.69 130 VAL A C 1
ATOM 1010 O O . VAL A 1 130 ? -5.658 7.206 -6.127 1.00 96.69 130 VAL A O 1
ATOM 1013 N N . LEU A 1 131 ? -5.982 5.279 -4.993 1.00 94.38 131 LEU A N 1
ATOM 1014 C CA . LEU A 1 131 ? -7.072 4.755 -5.803 1.00 94.38 131 LEU A CA 1
ATOM 1015 C C . LEU A 1 131 ? -8.408 5.005 -5.122 1.00 94.38 131 LEU A C 1
ATOM 1017 O O . LEU A 1 131 ? -8.485 4.972 -3.891 1.00 94.38 131 LEU A O 1
ATOM 1021 N N . GLU A 1 132 ? -9.457 5.174 -5.919 1.00 91.25 132 GLU A N 1
ATOM 1022 C CA . GLU A 1 132 ? -10.835 5.084 -5.444 1.00 91.25 132 GLU A CA 1
ATOM 1023 C C . GLU A 1 132 ? -11.597 4.013 -6.227 1.00 91.25 132 GLU A C 1
ATOM 1025 O O . GLU A 1 132 ? -11.853 4.167 -7.419 1.00 91.25 132 GLU A O 1
ATOM 1030 N N . ILE A 1 133 ? -11.943 2.919 -5.549 1.00 88.06 133 ILE A N 1
ATOM 1031 C CA . ILE A 1 133 ? -12.645 1.767 -6.124 1.00 88.06 133 ILE A CA 1
ATOM 1032 C C . ILE A 1 133 ? -13.877 1.512 -5.264 1.00 88.06 133 ILE A C 1
ATOM 1034 O O . ILE A 1 133 ? -13.757 1.259 -4.067 1.00 88.06 133 ILE A O 1
ATOM 1038 N N . GLU A 1 134 ? -15.064 1.651 -5.858 1.00 85.50 134 GLU A N 1
ATOM 1039 C CA . GLU A 1 134 ? -16.357 1.457 -5.177 1.00 85.50 134 GLU A CA 1
ATOM 1040 C C . GLU A 1 134 ? -16.480 2.237 -3.847 1.00 85.50 134 GLU A C 1
ATOM 1042 O O . GLU A 1 134 ? -17.041 1.770 -2.858 1.00 85.50 134 GLU A O 1
ATOM 1047 N N . GLY A 1 135 ? -15.920 3.451 -3.807 1.00 86.38 135 GLY A N 1
ATOM 1048 C CA . GLY A 1 135 ? -15.907 4.319 -2.622 1.00 86.38 135 GLY A CA 1
ATOM 1049 C C . GLY A 1 135 ? -14.851 3.961 -1.564 1.00 86.38 135 GLY A C 1
ATOM 1050 O O . GLY A 1 135 ? -14.676 4.704 -0.593 1.00 86.38 135 GLY A O 1
ATOM 1051 N N . VAL A 1 136 ? -14.100 2.871 -1.742 1.00 88.12 136 VAL A N 1
ATOM 1052 C CA . VAL A 1 136 ? -12.912 2.555 -0.939 1.00 88.12 136 VAL A CA 1
ATOM 1053 C C . VAL A 1 136 ? -11.735 3.360 -1.478 1.00 88.12 136 VAL A C 1
ATOM 1055 O O . VAL A 1 136 ? -11.460 3.359 -2.671 1.00 88.12 136 VAL A O 1
ATOM 1058 N N . ARG A 1 137 ? -11.003 4.027 -0.580 1.00 93.44 137 ARG A N 1
ATOM 1059 C CA . ARG A 1 137 ? -9.833 4.840 -0.927 1.00 93.44 137 ARG A CA 1
ATOM 1060 C C . ARG A 1 137 ? -8.594 4.123 -0.433 1.00 93.44 137 ARG A C 1
ATOM 1062 O O . ARG A 1 137 ? -8.435 3.976 0.781 1.00 93.44 137 ARG A O 1
ATOM 1069 N N . VAL A 1 138 ? -7.753 3.665 -1.347 1.00 94.12 138 VAL A N 1
ATOM 1070 C CA . VAL A 1 138 ? -6.567 2.861 -1.030 1.00 94.12 138 VAL A CA 1
ATOM 1071 C C . VAL A 1 138 ? -5.329 3.655 -1.402 1.00 94.12 138 VAL A C 1
ATOM 1073 O O . VAL A 1 138 ? -5.169 4.028 -2.558 1.00 94.12 138 VAL A O 1
ATOM 1076 N N . ALA A 1 139 ? -4.461 3.925 -0.430 1.00 96.31 139 ALA A N 1
ATOM 1077 C CA . ALA A 1 139 ? -3.147 4.498 -0.683 1.00 96.31 139 ALA A CA 1
ATOM 1078 C C . ALA A 1 139 ? -2.094 3.393 -0.724 1.00 96.31 139 ALA A C 1
ATOM 1080 O O . ALA A 1 139 ? -1.941 2.672 0.260 1.00 96.31 139 ALA A O 1
ATOM 1081 N N . PHE A 1 140 ? -1.345 3.304 -1.820 1.00 96.06 140 PHE A N 1
ATOM 1082 C CA . PHE A 1 140 ? -0.179 2.436 -1.957 1.00 96.06 140 PHE A CA 1
ATOM 1083 C C . PHE A 1 140 ? 1.071 3.288 -2.165 1.00 96.06 140 PHE A C 1
ATOM 1085 O O . PHE A 1 140 ? 1.113 4.118 -3.078 1.00 96.06 140 PHE A O 1
ATOM 1092 N N . THR A 1 141 ? 2.077 3.132 -1.302 1.00 95.69 141 THR A N 1
ATOM 1093 C CA . THR A 1 141 ? 3.208 4.072 -1.293 1.00 95.69 141 THR A CA 1
ATOM 1094 C C . THR A 1 141 ? 4.411 3.651 -2.118 1.00 95.69 141 THR A C 1
ATOM 1096 O O . THR A 1 141 ? 5.225 4.518 -2.423 1.00 95.69 141 THR A O 1
ATOM 1099 N N . GLY A 1 142 ? 4.579 2.358 -2.409 1.00 93.50 142 GLY A N 1
ATOM 1100 C CA . GLY A 1 142 ? 5.894 1.824 -2.779 1.00 93.50 142 GLY A CA 1
ATOM 1101 C C . GLY A 1 142 ? 6.952 2.248 -1.756 1.00 93.50 142 GLY A C 1
ATOM 1102 O O . GLY A 1 142 ? 6.642 2.398 -0.568 1.00 93.50 142 GLY A O 1
ATOM 1103 N N . ASP A 1 143 ? 8.159 2.532 -2.235 1.00 93.19 143 ASP A N 1
ATOM 1104 C CA . ASP A 1 143 ? 9.251 3.040 -1.405 1.00 93.19 143 ASP A CA 1
ATOM 1105 C C . ASP A 1 143 ? 9.154 4.549 -1.175 1.00 93.19 143 ASP A C 1
ATOM 1107 O O . ASP A 1 143 ? 8.865 5.334 -2.090 1.00 93.19 143 ASP A O 1
ATOM 1111 N N . VAL A 1 144 ? 9.459 4.994 0.047 1.00 93.56 144 VAL A N 1
ATOM 1112 C CA . VAL A 1 144 ? 9.354 6.397 0.435 1.00 93.56 144 VAL A CA 1
ATOM 1113 C C . VAL A 1 144 ? 10.627 6.936 1.071 1.00 93.56 144 VAL A C 1
ATOM 1115 O O . VAL A 1 144 ? 11.286 6.311 1.894 1.00 93.56 144 VAL A O 1
ATOM 1118 N N . ASN A 1 145 ? 10.928 8.200 0.769 1.00 93.75 145 ASN A N 1
ATOM 1119 C CA . ASN A 1 145 ? 11.735 9.013 1.664 1.00 93.75 145 ASN A CA 1
ATOM 1120 C C . ASN A 1 145 ? 10.791 9.648 2.695 1.00 93.75 145 ASN A C 1
ATOM 1122 O O . ASN A 1 145 ? 10.028 10.555 2.338 1.00 93.75 145 ASN A O 1
ATOM 1126 N N . PRO A 1 146 ? 10.842 9.256 3.982 1.00 90.00 146 PRO A N 1
ATOM 1127 C CA . PRO A 1 146 ? 9.821 9.670 4.942 1.00 90.00 146 PRO A CA 1
ATOM 1128 C C . PRO A 1 146 ? 9.717 11.186 5.116 1.00 90.00 146 PRO A C 1
ATOM 1130 O O . PRO A 1 146 ? 8.631 11.715 5.335 1.00 90.00 146 PRO A O 1
ATOM 1133 N N . ARG A 1 147 ? 10.831 11.917 4.978 1.00 91.00 147 ARG A N 1
ATOM 1134 C CA . ARG A 1 147 ? 10.840 13.381 5.133 1.00 91.00 147 ARG A CA 1
ATOM 1135 C C . ARG A 1 147 ? 10.097 14.083 4.001 1.00 91.00 147 ARG A C 1
ATOM 1137 O O . ARG A 1 147 ? 9.431 15.088 4.246 1.00 91.00 147 ARG A O 1
ATOM 1144 N N . VAL A 1 148 ? 10.245 13.584 2.776 1.00 93.44 148 VAL A N 1
ATOM 1145 C CA . VAL A 1 148 ? 9.593 14.153 1.592 1.00 93.44 148 VAL A CA 1
ATOM 1146 C C . VAL A 1 148 ? 8.130 13.738 1.569 1.00 93.44 148 VAL A C 1
ATOM 1148 O O . VAL A 1 148 ? 7.255 14.605 1.551 1.00 93.44 148 VAL A O 1
ATOM 1151 N N . PHE A 1 149 ? 7.869 12.432 1.656 1.00 94.88 149 PHE A N 1
ATOM 1152 C CA . PHE A 1 149 ? 6.524 11.879 1.569 1.00 94.88 149 PHE A CA 1
ATOM 1153 C C . PHE A 1 149 ? 5.590 12.457 2.637 1.00 94.88 149 PHE A C 1
ATOM 1155 O O . PHE A 1 149 ? 4.566 13.037 2.292 1.00 94.88 149 PHE A O 1
ATOM 1162 N N . LEU A 1 150 ? 5.963 12.421 3.923 1.00 93.12 150 LEU A N 1
ATOM 1163 C CA . LEU A 1 150 ? 5.085 12.887 5.010 1.00 93.12 150 LEU A CA 1
ATOM 1164 C C . LEU A 1 150 ? 4.775 14.389 4.940 1.00 93.12 150 LEU A C 1
ATOM 1166 O O . LEU A 1 150 ? 3.750 14.837 5.453 1.00 93.12 150 LEU A O 1
ATOM 1170 N N . LYS A 1 151 ? 5.642 15.190 4.309 1.00 93.88 151 LYS A N 1
ATOM 1171 C CA . LYS A 1 151 ? 5.360 16.609 4.059 1.00 93.88 151 LYS A CA 1
ATOM 1172 C C . LYS A 1 151 ? 4.277 16.773 2.993 1.00 93.88 151 LYS A C 1
ATOM 1174 O O . LYS A 1 151 ? 3.408 17.626 3.158 1.00 93.88 151 LYS A O 1
ATOM 1179 N N . LEU A 1 152 ? 4.351 15.995 1.916 1.00 93.44 152 LEU A N 1
ATOM 1180 C CA . LEU A 1 152 ? 3.432 16.077 0.779 1.00 93.44 152 LEU A CA 1
ATOM 1181 C C . LEU A 1 152 ? 2.091 15.393 1.068 1.00 93.44 152 LEU A C 1
ATOM 1183 O O . LEU A 1 152 ? 1.048 15.942 0.721 1.00 93.44 152 LEU A O 1
ATOM 1187 N N . ALA A 1 153 ? 2.113 14.280 1.803 1.00 93.19 153 ALA A N 1
ATOM 1188 C CA . ALA A 1 153 ? 0.940 13.517 2.222 1.00 93.19 153 ALA A CA 1
ATOM 1189 C C . ALA A 1 153 ? -0.074 14.345 3.032 1.00 93.19 153 ALA A C 1
ATOM 1191 O O . ALA A 1 153 ? -1.248 14.008 3.086 1.00 93.19 153 ALA A O 1
ATOM 1192 N N . ARG A 1 154 ? 0.337 15.473 3.630 1.00 92.94 154 ARG A N 1
ATOM 1193 C CA . ARG A 1 154 ? -0.568 16.390 4.354 1.00 92.94 154 ARG A CA 1
ATOM 1194 C C . ARG A 1 154 ? -1.627 17.054 3.483 1.00 92.94 154 ARG A C 1
ATOM 1196 O O . ARG A 1 154 ? -2.603 17.560 4.027 1.00 92.94 154 ARG A O 1
ATOM 1203 N N . ASN A 1 155 ? -1.415 17.080 2.171 1.00 93.25 155 ASN A N 1
ATOM 1204 C CA . ASN A 1 155 ? -2.376 17.624 1.216 1.00 93.25 155 ASN A CA 1
ATOM 1205 C C . ASN A 1 155 ? -3.288 16.544 0.624 1.00 93.25 155 ASN A C 1
ATOM 1207 O O . ASN A 1 155 ? -4.140 16.874 -0.193 1.00 93.25 155 ASN A O 1
ATOM 1211 N N . VAL A 1 156 ? -3.095 15.285 1.020 1.00 93.81 156 VAL A N 1
ATOM 1212 C CA . VAL A 1 156 ? -3.857 14.143 0.523 1.00 93.81 156 VAL A CA 1
ATOM 1213 C C . VAL A 1 156 ? -5.114 13.990 1.362 1.00 93.81 156 VAL A C 1
ATOM 1215 O O . VAL A 1 156 ? -5.080 14.124 2.592 1.00 93.81 156 VAL A O 1
ATOM 1218 N N . SER A 1 157 ? -6.237 13.717 0.705 1.00 91.31 157 SER A N 1
ATOM 1219 C CA . SER A 1 157 ? -7.485 13.455 1.423 1.00 91.31 157 SER A CA 1
ATOM 1220 C C . SER A 1 157 ? -7.375 12.160 2.239 1.00 91.31 157 SER A C 1
ATOM 1222 O O . SER A 1 157 ? -6.630 11.261 1.851 1.00 91.31 157 SER A O 1
ATOM 1224 N N . PRO A 1 158 ? -8.121 12.013 3.351 1.00 93.69 158 PRO A N 1
ATOM 1225 C CA . PRO A 1 158 ? -8.108 10.774 4.119 1.00 93.69 158 PRO A CA 1
ATOM 1226 C C . PRO A 1 158 ? -8.355 9.527 3.263 1.00 93.69 158 PRO A C 1
ATOM 1228 O O . PRO A 1 158 ? -9.117 9.562 2.292 1.00 93.69 158 PRO A O 1
ATOM 1231 N N . VAL A 1 159 ? -7.720 8.424 3.649 1.00 94.06 159 VAL A N 1
ATOM 1232 C CA . VAL A 1 159 ? -7.821 7.130 2.957 1.00 94.06 159 VAL A CA 1
ATOM 1233 C C . VAL A 1 159 ? -8.511 6.116 3.861 1.00 94.06 159 VAL A C 1
ATOM 1235 O O . VAL A 1 159 ? -8.542 6.266 5.080 1.00 94.06 159 VAL A O 1
ATOM 1238 N N . HIS A 1 160 ? -9.080 5.072 3.275 1.00 90.62 160 HIS A N 1
ATOM 1239 C CA . HIS A 1 160 ? -9.671 3.966 4.023 1.00 90.62 160 HIS A CA 1
ATOM 1240 C C . HIS A 1 160 ? -8.608 2.916 4.368 1.00 90.62 160 HIS A C 1
ATOM 1242 O O . HIS A 1 160 ? -8.534 2.463 5.515 1.00 90.62 160 HIS A O 1
ATOM 1248 N N . VAL A 1 161 ? -7.742 2.606 3.402 1.00 91.38 161 VAL A N 1
ATOM 1249 C CA . VAL A 1 161 ? -6.648 1.639 3.524 1.00 91.38 161 VAL A CA 1
ATOM 1250 C C . VAL A 1 161 ? -5.323 2.324 3.201 1.00 91.38 161 VAL A C 1
ATOM 1252 O O . VAL A 1 161 ? -5.212 3.022 2.194 1.00 91.38 161 VAL A O 1
ATOM 1255 N N . LEU A 1 162 ? -4.318 2.114 4.048 1.00 94.56 162 LEU A N 1
ATOM 1256 C CA . LEU A 1 162 ? -2.935 2.515 3.809 1.00 94.56 162 LEU A CA 1
ATOM 1257 C C . LEU A 1 162 ? -2.060 1.269 3.677 1.00 94.56 162 LEU A C 1
ATOM 1259 O O . LEU A 1 162 ? -1.892 0.522 4.638 1.00 94.56 162 LEU A O 1
ATOM 1263 N N . ILE A 1 163 ? -1.471 1.089 2.503 1.00 93.50 163 ILE A N 1
ATOM 1264 C CA . ILE A 1 163 ? -0.481 0.062 2.199 1.00 93.50 163 ILE A CA 1
ATOM 1265 C C . ILE A 1 163 ? 0.858 0.778 2.036 1.00 93.50 163 ILE A C 1
ATOM 1267 O O . ILE A 1 163 ? 1.062 1.523 1.075 1.00 93.50 163 ILE A O 1
ATOM 1271 N N . MET A 1 164 ? 1.740 0.638 3.022 1.00 93.25 164 MET A N 1
ATOM 1272 C CA . MET A 1 164 ? 2.937 1.477 3.129 1.00 93.25 164 MET A CA 1
ATOM 1273 C C . MET A 1 164 ? 4.174 0.662 3.465 1.00 93.25 164 MET A C 1
ATOM 1275 O O . MET A 1 164 ? 4.113 -0.233 4.307 1.00 93.25 164 MET A O 1
ATOM 1279 N N . GLU A 1 165 ? 5.310 1.000 2.851 1.00 91.12 165 GLU A N 1
ATOM 1280 C CA . GLU A 1 165 ? 6.570 0.352 3.203 1.00 91.12 165 GLU A CA 1
ATOM 1281 C C . GLU A 1 165 ? 6.916 0.516 4.696 1.00 91.12 165 GLU A C 1
ATOM 1283 O O . GLU A 1 165 ? 6.676 1.552 5.325 1.00 91.12 165 GLU A O 1
ATOM 1288 N N . CYS A 1 166 ? 7.511 -0.523 5.275 1.00 88.19 166 CYS A N 1
ATOM 1289 C CA . CYS A 1 166 ? 8.025 -0.527 6.640 1.00 88.19 166 CYS A CA 1
ATOM 1290 C C . CYS A 1 166 ? 9.345 -1.307 6.710 1.00 88.19 166 CYS A C 1
ATOM 1292 O O . CYS A 1 166 ? 9.530 -2.236 7.497 1.00 88.19 166 CYS A O 1
ATOM 1294 N N . SER A 1 167 ? 10.268 -0.912 5.839 1.00 82.19 167 SER A N 1
ATOM 1295 C CA . SER A 1 167 ? 11.460 -1.672 5.457 1.00 82.19 167 SER A CA 1
ATOM 1296 C C . SER A 1 167 ? 12.493 -1.817 6.569 1.00 82.19 167 SER A C 1
ATOM 1298 O O . SER A 1 167 ? 13.228 -2.806 6.627 1.00 82.19 167 SER A O 1
ATOM 1300 N N . GLY A 1 168 ? 12.562 -0.842 7.475 1.00 76.38 168 GLY A N 1
ATOM 1301 C CA . GLY A 1 168 ? 13.441 -0.923 8.637 1.00 76.38 168 GLY A CA 1
ATOM 1302 C C . GLY A 1 168 ? 14.907 -0.554 8.366 1.00 76.38 168 GLY A C 1
ATOM 1303 O O . GLY A 1 168 ? 15.742 -0.650 9.264 1.00 76.38 168 GLY A O 1
ATOM 1304 N N . VAL A 1 169 ? 15.232 -0.130 7.139 1.00 77.44 169 VAL A N 1
ATOM 1305 C CA . VAL A 1 169 ? 16.605 0.109 6.661 1.00 77.44 169 VAL A CA 1
ATOM 1306 C C . VAL A 1 169 ? 16.855 1.592 6.332 1.00 77.44 169 VAL A C 1
ATOM 1308 O O . VAL A 1 169 ? 15.910 2.325 6.032 1.00 77.44 169 VAL A O 1
ATOM 1311 N N . PRO A 1 170 ? 18.114 2.078 6.377 1.00 78.94 170 PRO A N 1
ATOM 1312 C CA . PRO A 1 170 ? 18.427 3.473 6.067 1.00 78.94 170 PRO A CA 1
ATOM 1313 C C . PRO A 1 170 ? 17.941 3.898 4.674 1.00 78.94 170 PRO A C 1
ATOM 1315 O O . PRO A 1 170 ? 18.188 3.203 3.694 1.00 78.94 170 PRO A O 1
ATOM 1318 N N . GLY A 1 171 ? 17.293 5.063 4.590 1.00 79.00 171 GLY A N 1
ATOM 1319 C CA . GLY A 1 171 ? 16.744 5.604 3.338 1.00 79.00 171 GLY A CA 1
ATOM 1320 C C . GLY A 1 171 ? 15.287 5.227 3.051 1.00 79.00 171 GLY A C 1
ATOM 1321 O O . GLY A 1 171 ? 14.716 5.794 2.126 1.00 79.00 171 GLY A O 1
ATOM 1322 N N . HIS A 1 172 ? 14.694 4.359 3.874 1.00 87.88 172 HIS A N 1
ATOM 1323 C CA . HIS A 1 172 ? 13.309 3.894 3.772 1.00 87.88 172 HIS A CA 1
ATOM 1324 C C . HIS A 1 172 ? 12.505 4.230 5.037 1.00 87.88 172 HIS A C 1
ATOM 1326 O O . HIS A 1 172 ? 13.044 4.709 6.047 1.00 87.88 172 HIS A O 1
ATOM 1332 N N . ALA A 1 173 ? 11.200 3.975 5.002 1.00 89.19 173 ALA A N 1
ATOM 1333 C CA . ALA A 1 173 ? 10.333 4.090 6.164 1.00 89.19 173 ALA A CA 1
ATOM 1334 C C . ALA A 1 173 ? 10.665 3.095 7.293 1.00 89.19 173 ALA A C 1
ATOM 1336 O O . ALA A 1 173 ? 11.239 2.019 7.122 1.00 89.19 173 ALA A O 1
ATOM 1337 N N . TYR A 1 174 ? 10.264 3.508 8.495 1.00 88.38 174 TYR A N 1
ATOM 1338 C CA . TYR A 1 174 ? 10.390 2.784 9.761 1.00 88.38 174 TYR A CA 1
ATOM 1339 C C . TYR A 1 174 ? 9.049 2.905 10.495 1.00 88.38 174 TYR A C 1
ATOM 1341 O O . TYR A 1 174 ? 8.253 3.773 10.132 1.00 88.38 174 TYR A O 1
ATOM 1349 N N . PHE A 1 175 ? 8.820 2.135 11.560 1.00 86.44 175 PHE A N 1
ATOM 1350 C CA . PHE A 1 175 ? 7.531 2.091 12.278 1.00 86.44 175 PHE A CA 1
ATOM 1351 C C . PHE A 1 175 ? 6.971 3.484 12.624 1.00 86.44 175 PHE A C 1
ATOM 1353 O O . PHE A 1 175 ? 5.830 3.793 12.300 1.00 86.44 175 PHE A O 1
ATOM 1360 N N . ARG A 1 176 ? 7.811 4.393 13.139 1.00 87.94 176 ARG A N 1
ATOM 1361 C CA . ARG A 1 176 ? 7.406 5.777 13.469 1.00 87.94 176 ARG A CA 1
ATOM 1362 C C . ARG A 1 176 ? 6.930 6.605 12.272 1.00 87.94 176 ARG A C 1
ATOM 1364 O O . ARG A 1 176 ? 6.145 7.540 12.420 1.00 87.94 176 ARG A O 1
ATOM 1371 N N . HIS A 1 177 ? 7.431 6.300 11.080 1.00 92.69 177 HIS A N 1
ATOM 1372 C CA . HIS A 1 177 ? 7.002 6.966 9.855 1.00 92.69 177 HIS A CA 1
ATOM 1373 C C . HIS A 1 177 ? 5.628 6.467 9.408 1.00 92.69 177 HIS A C 1
ATOM 1375 O O . HIS A 1 177 ? 4.825 7.281 8.961 1.00 92.69 177 HIS A O 1
ATOM 1381 N N . VAL A 1 178 ? 5.340 5.174 9.594 1.00 92.00 178 VAL A N 1
ATOM 1382 C CA . VAL A 1 178 ? 3.997 4.610 9.393 1.00 92.00 178 VAL A CA 1
ATOM 1383 C C . VAL A 1 178 ? 3.016 5.233 10.389 1.00 92.00 178 VAL A C 1
ATOM 1385 O O . VAL A 1 178 ? 1.944 5.674 9.987 1.00 92.00 178 VAL A O 1
ATOM 1388 N N . GLU A 1 179 ? 3.407 5.374 11.660 1.00 90.44 179 GLU A N 1
ATOM 1389 C CA . GLU A 1 179 ? 2.597 6.052 12.684 1.00 90.44 179 GLU A CA 1
ATOM 1390 C C . GLU A 1 179 ? 2.242 7.486 12.274 1.00 90.44 179 GLU A C 1
ATOM 1392 O O . GLU A 1 179 ? 1.070 7.860 12.231 1.00 90.44 179 GLU A O 1
ATOM 1397 N N . THR A 1 180 ? 3.244 8.260 11.849 1.00 93.06 180 THR A N 1
ATOM 1398 C CA . THR A 1 180 ? 3.032 9.637 11.374 1.00 93.06 180 THR A CA 1
ATOM 1399 C C . THR A 1 180 ? 2.163 9.679 10.111 1.00 93.06 180 THR A C 1
ATOM 1401 O O . THR A 1 180 ? 1.328 10.571 9.958 1.00 93.06 180 THR A O 1
ATOM 1404 N N . ALA A 1 181 ? 2.331 8.726 9.188 1.00 95.12 181 ALA A N 1
ATOM 1405 C CA . ALA A 1 181 ? 1.480 8.631 8.005 1.00 95.12 181 ALA A CA 1
ATOM 1406 C C . ALA A 1 181 ? 0.021 8.363 8.392 1.00 95.12 181 ALA A C 1
ATOM 1408 O O . ALA A 1 181 ? -0.880 8.940 7.787 1.00 95.12 181 ALA A O 1
ATOM 1409 N N . CYS A 1 182 ? -0.219 7.565 9.435 1.00 91.31 182 CYS A N 1
ATOM 1410 C CA . CYS A 1 182 ? -1.563 7.295 9.934 1.00 91.31 182 CYS A CA 1
ATOM 1411 C C . CYS A 1 182 ? -2.218 8.531 10.557 1.00 91.31 182 CYS A C 1
ATOM 1413 O O . CYS A 1 182 ? -3.406 8.754 10.346 1.00 91.31 182 CYS A O 1
ATOM 1415 N N . GLU A 1 183 ? -1.465 9.384 11.252 1.00 88.38 183 GLU A N 1
ATOM 1416 C CA . GLU A 1 183 ? -1.993 10.663 11.753 1.00 88.38 183 GLU A CA 1
ATOM 1417 C C . GLU A 1 183 ? -2.431 11.597 10.613 1.00 88.38 183 GLU A C 1
ATOM 1419 O O . GLU A 1 183 ? -3.432 12.309 10.721 1.00 88.38 183 GLU A O 1
ATOM 1424 N N . VAL A 1 184 ? -1.680 11.595 9.509 1.00 92.00 184 VAL A N 1
ATOM 1425 C CA . VAL A 1 184 ? -1.906 12.483 8.363 1.00 92.00 184 VAL A CA 1
ATOM 1426 C C . VAL A 1 184 ? -3.036 11.969 7.468 1.00 92.00 184 VAL A C 1
ATOM 1428 O O . VAL A 1 184 ? -4.009 12.684 7.217 1.00 92.00 184 VAL A O 1
ATOM 1431 N N . LEU A 1 185 ? -2.915 10.723 7.011 1.00 93.81 185 LEU A N 1
ATOM 1432 C CA . LEU A 1 185 ? -3.813 10.094 6.041 1.00 93.81 185 LEU A CA 1
ATOM 1433 C C . LEU A 1 185 ? -5.054 9.477 6.695 1.00 93.81 185 LEU A C 1
ATOM 1435 O O . LEU A 1 185 ? -6.016 9.163 5.998 1.00 93.81 185 LEU A O 1
ATOM 1439 N N . ARG A 1 186 ? -5.052 9.331 8.026 1.00 91.12 186 ARG A N 1
ATOM 1440 C CA . ARG A 1 186 ? -6.172 8.830 8.839 1.00 91.12 186 ARG A CA 1
ATOM 1441 C C . ARG A 1 186 ? -6.802 7.533 8.291 1.00 91.12 186 ARG A C 1
ATOM 1443 O O . ARG A 1 186 ? -8.027 7.483 8.158 1.00 91.12 186 ARG A O 1
ATOM 1450 N N . PRO A 1 187 ? -5.994 6.497 7.972 1.00 90.19 187 PRO A N 1
ATOM 1451 C CA . PRO A 1 187 ? -6.504 5.217 7.506 1.00 90.19 187 PRO A CA 1
ATOM 1452 C C . PRO A 1 187 ? -7.306 4.505 8.593 1.00 90.19 187 PRO A C 1
ATOM 1454 O O . PRO A 1 187 ? -7.056 4.672 9.785 1.00 90.19 187 PRO A O 1
ATOM 1457 N N . ARG A 1 188 ? -8.234 3.643 8.175 1.00 83.38 188 ARG A N 1
ATOM 1458 C CA . ARG A 1 188 ? -8.931 2.702 9.069 1.00 83.38 188 ARG A CA 1
ATOM 1459 C C . ARG A 1 188 ? -8.240 1.341 9.096 1.00 83.38 188 ARG A C 1
ATOM 1461 O O . ARG A 1 188 ? -8.340 0.628 10.092 1.00 83.38 188 ARG A O 1
ATOM 1468 N N . LEU A 1 189 ? -7.523 0.999 8.030 1.00 85.12 189 LEU A N 1
ATOM 1469 C CA . LEU A 1 189 ? -6.715 -0.207 7.902 1.00 85.12 189 LEU A CA 1
ATOM 1470 C C . LEU A 1 189 ? -5.305 0.158 7.433 1.00 85.12 189 LEU A C 1
ATOM 1472 O O . LEU A 1 189 ? -5.147 0.933 6.494 1.00 85.12 189 LEU A O 1
ATOM 1476 N N . VAL A 1 190 ? -4.295 -0.425 8.068 1.00 89.06 190 VAL A N 1
ATOM 1477 C CA . VAL A 1 190 ? -2.884 -0.277 7.715 1.00 89.06 190 VAL A CA 1
ATOM 1478 C C . VAL A 1 190 ? -2.302 -1.652 7.440 1.00 89.06 190 VAL A C 1
ATOM 1480 O O . VAL A 1 190 ? -2.419 -2.566 8.261 1.00 89.06 190 VAL A O 1
ATOM 1483 N N . ILE A 1 191 ? -1.649 -1.765 6.291 1.00 87.81 191 ILE A N 1
ATOM 1484 C CA . ILE A 1 191 ? -0.941 -2.952 5.833 1.00 87.81 191 ILE A CA 1
ATOM 1485 C C . ILE A 1 191 ? 0.511 -2.531 5.587 1.00 87.81 191 ILE A C 1
ATOM 1487 O O . ILE A 1 191 ? 0.819 -1.939 4.549 1.00 87.81 191 ILE A O 1
ATOM 1491 N N . PRO A 1 192 ? 1.419 -2.761 6.547 1.00 87.94 192 PRO A N 1
ATOM 1492 C CA . PRO A 1 192 ? 2.839 -2.556 6.318 1.00 87.94 192 PRO A CA 1
ATOM 1493 C C . PRO A 1 192 ? 3.328 -3.550 5.264 1.00 87.94 192 PRO A C 1
ATOM 1495 O O . PRO A 1 192 ? 2.989 -4.726 5.336 1.00 87.94 192 PRO A O 1
ATOM 1498 N N . VAL A 1 193 ? 4.121 -3.097 4.302 1.00 87.69 193 VAL A N 1
ATOM 1499 C CA . VAL A 1 193 ? 4.700 -3.942 3.246 1.00 87.69 193 VAL A CA 1
ATOM 1500 C C . VAL A 1 193 ? 6.196 -3.671 3.094 1.00 87.69 193 VAL A C 1
ATOM 1502 O O . VAL A 1 193 ? 6.772 -2.884 3.849 1.00 87.69 193 VAL A O 1
ATOM 1505 N N . HIS A 1 194 ? 6.836 -4.334 2.131 1.00 84.38 194 HIS A N 1
ATOM 1506 C CA . HIS A 1 194 ? 8.242 -4.130 1.790 1.00 84.38 194 HIS A CA 1
ATOM 1507 C C . HIS A 1 194 ? 9.186 -4.309 2.992 1.00 84.38 194 HIS A C 1
ATOM 1509 O O . HIS A 1 194 ? 10.098 -3.523 3.229 1.00 84.38 194 HIS A O 1
ATOM 1515 N N . MET A 1 195 ? 8.956 -5.338 3.813 1.00 76.69 195 MET A N 1
ATOM 1516 C CA . MET A 1 195 ? 9.676 -5.513 5.079 1.00 76.69 195 MET A CA 1
ATOM 1517 C C . MET A 1 195 ? 11.078 -6.107 4.853 1.00 76.69 195 MET A C 1
ATOM 1519 O O . MET A 1 195 ? 11.329 -7.265 5.177 1.00 76.69 195 MET A O 1
ATOM 1523 N N . ILE A 1 196 ? 12.006 -5.309 4.304 1.00 70.50 196 ILE A N 1
ATOM 1524 C CA . ILE A 1 196 ? 13.380 -5.729 3.954 1.00 70.50 196 ILE A CA 1
ATOM 1525 C C . ILE A 1 196 ? 14.116 -6.341 5.154 1.00 70.50 196 ILE A C 1
ATOM 1527 O O . ILE A 1 196 ? 14.787 -7.355 5.008 1.00 70.50 196 ILE A O 1
ATOM 1531 N N . SER A 1 197 ? 13.994 -5.739 6.338 1.00 63.19 197 SER A N 1
ATOM 1532 C CA . SER A 1 197 ? 14.591 -6.263 7.576 1.00 63.19 197 SER A CA 1
ATOM 1533 C C . SER A 1 197 ? 13.645 -7.165 8.380 1.00 63.19 197 SER A C 1
ATOM 1535 O O . SER A 1 197 ? 13.819 -7.254 9.590 1.00 63.19 197 SER A O 1
ATOM 1537 N N . TYR A 1 198 ? 12.647 -7.767 7.714 1.00 63.62 198 TYR A N 1
ATOM 1538 C CA . TYR A 1 198 ? 11.539 -8.592 8.223 1.00 63.62 198 TYR A CA 1
ATOM 1539 C C . TYR A 1 198 ? 11.514 -8.787 9.750 1.00 63.62 198 TYR A C 1
ATOM 1541 O O . TYR A 1 198 ? 12.214 -9.630 10.307 1.00 63.62 198 TYR A O 1
ATOM 1549 N N . ARG A 1 199 ? 10.679 -7.987 10.427 1.00 68.62 199 ARG A N 1
ATOM 1550 C CA . ARG A 1 199 ? 10.349 -8.119 11.856 1.00 68.62 199 ARG A CA 1
ATOM 1551 C C . ARG A 1 199 ? 8.836 -8.046 12.026 1.00 68.62 199 ARG A C 1
ATOM 1553 O O . ARG A 1 199 ? 8.319 -6.969 12.338 1.00 68.62 199 ARG A O 1
ATOM 1560 N N . PRO A 1 200 ? 8.105 -9.141 11.771 1.00 63.94 200 PRO A N 1
ATOM 1561 C CA . PRO A 1 200 ? 6.647 -9.144 11.851 1.00 63.94 200 PRO A CA 1
ATOM 1562 C C . PRO A 1 200 ? 6.159 -8.781 13.261 1.00 63.94 200 PRO A C 1
ATOM 1564 O O . PRO A 1 200 ? 5.087 -8.199 13.417 1.00 63.94 200 PRO A O 1
ATOM 1567 N N . GLU A 1 201 ? 6.968 -9.022 14.298 1.00 64.75 201 GLU A N 1
ATOM 1568 C CA . GLU A 1 201 ? 6.666 -8.614 15.672 1.00 64.75 201 GLU A CA 1
ATOM 1569 C C . GLU A 1 201 ? 6.578 -7.094 15.810 1.00 64.75 201 GLU A C 1
ATOM 1571 O O . GLU A 1 201 ? 5.748 -6.592 16.558 1.00 64.75 201 GLU A O 1
ATOM 1576 N N . ALA A 1 202 ? 7.379 -6.344 15.056 1.00 69.31 202 ALA A N 1
ATOM 1577 C CA . ALA A 1 202 ? 7.402 -4.892 15.162 1.00 69.31 202 ALA A CA 1
ATOM 1578 C C . ALA A 1 202 ? 6.172 -4.230 14.507 1.00 69.31 202 ALA A C 1
ATOM 1580 O O . ALA A 1 202 ? 5.770 -3.136 14.904 1.00 69.31 202 ALA A O 1
ATOM 1581 N N . VAL A 1 203 ? 5.495 -4.920 13.579 1.00 72.25 203 VAL A N 1
ATOM 1582 C CA . VAL A 1 203 ? 4.156 -4.521 13.105 1.00 72.25 203 VAL A CA 1
ATOM 1583 C C . VAL A 1 203 ? 3.142 -4.572 14.255 1.00 72.25 203 VAL A C 1
ATOM 1585 O O . VAL A 1 203 ? 2.275 -3.698 14.384 1.00 72.25 203 VAL A O 1
ATOM 1588 N N . ALA A 1 204 ? 3.280 -5.549 15.157 1.00 65.94 204 ALA A N 1
ATOM 1589 C CA . ALA A 1 204 ? 2.428 -5.646 16.337 1.00 65.94 204 ALA A CA 1
ATOM 1590 C C . ALA A 1 204 ? 2.622 -4.473 17.315 1.00 65.94 204 ALA A C 1
ATOM 1592 O O . ALA A 1 204 ? 1.696 -4.202 18.077 1.00 65.94 204 ALA A O 1
ATOM 1593 N N . ASP A 1 205 ? 3.725 -3.726 17.224 1.00 71.94 205 ASP A N 1
ATOM 1594 C CA . ASP A 1 205 ? 4.043 -2.601 18.112 1.00 71.94 205 ASP A CA 1
ATOM 1595 C C . ASP A 1 205 ? 3.643 -1.212 17.565 1.00 71.94 205 ASP A C 1
ATOM 1597 O O . ASP A 1 205 ? 3.674 -0.245 18.320 1.00 71.94 205 ASP A O 1
ATOM 1601 N N . LEU A 1 206 ? 3.218 -1.087 16.296 1.00 77.12 206 LEU A N 1
ATOM 1602 C CA . LEU A 1 206 ? 2.767 0.189 15.698 1.00 77.12 206 LEU A CA 1
ATOM 1603 C C . LEU A 1 206 ? 1.740 0.961 16.557 1.00 77.12 206 LEU A C 1
ATOM 1605 O O . LEU A 1 206 ? 0.623 0.496 16.815 1.00 77.12 206 LEU A O 1
ATOM 1609 N N . ASP A 1 207 ? 2.063 2.190 16.929 1.00 80.69 207 ASP A N 1
ATOM 1610 C CA . ASP A 1 207 ? 1.197 3.090 17.681 1.00 80.69 207 ASP A CA 1
ATOM 1611 C C . ASP A 1 207 ? 0.237 3.850 16.741 1.00 80.69 207 ASP A C 1
ATOM 1613 O O . ASP A 1 207 ? 0.407 5.037 16.494 1.00 80.69 207 ASP A O 1
ATOM 1617 N N . VAL A 1 208 ? -0.799 3.179 16.212 1.00 79.44 208 VAL A N 1
ATOM 1618 C CA . VAL A 1 208 ? -1.779 3.798 15.289 1.00 79.44 208 VAL A CA 1
ATOM 1619 C C . VAL A 1 208 ? -3.246 3.646 15.698 1.00 79.44 208 VAL A C 1
ATOM 1621 O O . VAL A 1 208 ? -3.640 2.650 16.307 1.00 79.44 208 VAL A O 1
ATOM 1624 N N . ASP A 1 209 ? -4.072 4.619 15.301 1.00 74.38 209 ASP A N 1
ATOM 1625 C CA . ASP A 1 209 ? -5.537 4.604 15.449 1.00 74.38 209 ASP A CA 1
ATOM 1626 C C . ASP A 1 209 ? -6.225 3.918 14.251 1.00 74.38 209 ASP A C 1
ATOM 1628 O O . ASP A 1 209 ? -7.222 4.390 13.708 1.00 74.38 209 ASP A O 1
ATOM 1632 N N . ALA A 1 210 ? -5.669 2.783 13.829 1.00 78.62 210 ALA A N 1
ATOM 1633 C CA . ALA A 1 210 ? -6.127 1.990 12.696 1.00 78.62 210 ALA A CA 1
ATOM 1634 C C . ALA A 1 210 ? -6.013 0.496 13.011 1.00 78.62 210 ALA A C 1
ATOM 1636 O O . ALA A 1 210 ? -5.227 0.078 13.864 1.00 78.62 210 ALA A O 1
ATOM 1637 N N . ALA A 1 211 ? -6.778 -0.328 12.301 1.00 78.00 211 ALA A N 1
ATOM 1638 C CA . ALA A 1 211 ? -6.557 -1.759 12.310 1.00 78.00 211 ALA A CA 1
ATOM 1639 C C . ALA A 1 211 ? -5.233 -2.041 11.598 1.00 78.00 211 ALA A C 1
ATOM 1641 O O . ALA A 1 211 ? -4.988 -1.503 10.524 1.00 78.00 211 ALA A O 1
ATOM 1642 N N . VAL A 1 212 ? -4.385 -2.872 12.194 1.00 78.56 212 VAL A N 1
ATOM 1643 C CA . VAL A 1 212 ? -3.097 -3.254 11.612 1.00 78.56 212 VAL A CA 1
ATOM 1644 C C . VAL A 1 212 ? -3.162 -4.722 11.237 1.00 78.56 212 VAL A C 1
ATOM 1646 O O . VAL A 1 212 ? -3.528 -5.552 12.076 1.00 78.56 212 VAL A O 1
ATOM 1649 N N . VAL A 1 213 ? -2.801 -5.027 9.996 1.00 77.31 213 VAL A N 1
ATOM 1650 C CA . VAL A 1 213 ? -2.664 -6.398 9.508 1.00 77.31 213 VAL A CA 1
ATOM 1651 C C . VAL A 1 213 ? -1.188 -6.698 9.311 1.00 77.31 213 VAL A C 1
ATOM 1653 O O . VAL A 1 213 ? -0.469 -5.922 8.687 1.00 77.31 213 VAL A O 1
ATOM 1656 N N . VAL A 1 214 ? -0.736 -7.811 9.890 1.00 75.69 214 VAL A N 1
ATOM 1657 C CA . VAL A 1 214 ? 0.602 -8.338 9.621 1.00 75.69 214 VAL A CA 1
ATOM 1658 C C . VAL A 1 214 ? 0.549 -8.947 8.222 1.00 75.69 214 VAL A C 1
ATOM 1660 O O . VAL A 1 214 ? -0.307 -9.803 7.994 1.00 75.69 214 VAL A O 1
ATOM 1663 N N . PRO A 1 215 ? 1.381 -8.484 7.282 1.00 74.81 215 PRO A N 1
ATOM 1664 C CA . PRO A 1 215 ? 1.357 -9.006 5.927 1.00 74.81 215 PRO A CA 1
ATOM 1665 C C . PRO A 1 215 ? 1.839 -10.467 5.926 1.00 74.81 215 PRO A C 1
ATOM 1667 O O . PRO A 1 215 ? 2.784 -10.810 6.637 1.00 74.81 215 PRO A O 1
ATOM 1670 N N . ASP A 1 216 ? 1.196 -11.306 5.120 1.00 71.50 216 ASP A N 1
ATOM 1671 C CA . ASP A 1 216 ? 1.577 -12.700 4.883 1.00 71.50 216 ASP A CA 1
ATOM 1672 C C . ASP A 1 216 ? 1.414 -13.017 3.390 1.00 71.50 216 ASP A C 1
ATOM 1674 O O . ASP A 1 216 ? 0.718 -12.296 2.667 1.00 71.50 216 ASP A O 1
ATOM 1678 N N . PHE A 1 217 ? 2.086 -14.058 2.911 1.00 71.94 217 PHE A N 1
ATOM 1679 C CA . PHE A 1 217 ? 1.993 -14.480 1.519 1.00 71.94 217 PHE A CA 1
ATOM 1680 C C . PHE A 1 217 ? 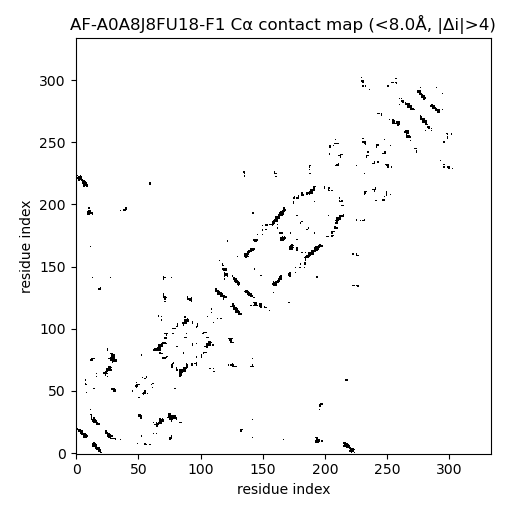0.614 -15.075 1.206 1.00 71.94 217 PHE A C 1
ATOM 1682 O O . PHE A 1 217 ? 0.102 -15.905 1.956 1.00 71.94 217 PHE A O 1
ATOM 1689 N N . GLY A 1 218 ? 0.013 -14.658 0.087 1.00 68.12 218 GLY A N 1
ATOM 1690 C CA . GLY A 1 218 ? -1.316 -15.121 -0.330 1.00 68.12 218 GLY A CA 1
ATOM 1691 C C . GLY A 1 218 ? -2.460 -14.613 0.555 1.00 68.12 218 GLY A C 1
ATOM 1692 O O . GLY A 1 218 ? -3.549 -15.184 0.554 1.00 68.12 218 GLY A O 1
ATOM 1693 N N . LEU A 1 219 ? -2.223 -13.559 1.339 1.00 73.69 219 LEU A N 1
ATOM 1694 C CA . LEU A 1 219 ? -3.224 -12.973 2.220 1.00 73.69 219 LEU A CA 1
ATOM 1695 C C . LEU A 1 219 ? -4.286 -12.222 1.405 1.00 73.69 219 LEU A C 1
ATOM 1697 O O . LEU A 1 219 ? -4.010 -11.194 0.791 1.00 73.69 219 LEU A O 1
ATOM 1701 N N . GLU A 1 220 ? -5.527 -12.700 1.462 1.00 76.62 220 GLU A N 1
ATOM 1702 C CA . GLU A 1 220 ? -6.696 -11.998 0.932 1.00 76.62 220 GLU A CA 1
ATOM 1703 C C . GLU A 1 220 ? -7.479 -11.309 2.052 1.00 76.62 220 GLU A C 1
ATOM 1705 O O . GLU A 1 220 ? -7.772 -11.912 3.090 1.00 76.62 220 GLU A O 1
ATOM 1710 N N . ILE A 1 221 ? -7.845 -10.043 1.845 1.00 73.31 221 ILE A N 1
ATOM 1711 C CA . ILE A 1 221 ? -8.578 -9.253 2.834 1.00 73.31 221 ILE A CA 1
ATOM 1712 C C . ILE A 1 221 ? -9.781 -8.593 2.171 1.00 73.31 221 ILE A C 1
ATOM 1714 O O . ILE A 1 221 ? -9.653 -7.798 1.237 1.00 73.31 221 ILE A O 1
ATOM 1718 N N . ASP A 1 222 ? -10.958 -8.843 2.741 1.00 77.81 222 ASP A N 1
ATOM 1719 C CA . ASP A 1 222 ? -12.109 -7.988 2.496 1.00 77.81 222 ASP A CA 1
ATOM 1720 C C . ASP A 1 222 ? -11.949 -6.665 3.253 1.00 77.81 222 ASP A C 1
ATOM 1722 O O . ASP A 1 222 ? -11.850 -6.644 4.481 1.00 77.81 222 ASP A O 1
ATOM 1726 N N . VAL A 1 223 ? -11.897 -5.557 2.511 1.00 77.06 223 VAL A N 1
ATOM 1727 C CA . VAL A 1 223 ? -11.770 -4.190 3.030 1.00 77.06 223 VAL A CA 1
ATOM 1728 C C . VAL A 1 223 ? -13.040 -3.362 2.843 1.00 77.06 223 VAL A C 1
ATOM 1730 O O . VAL A 1 223 ? -13.040 -2.191 3.217 1.00 77.06 223 VAL A O 1
ATOM 1733 N N . SER A 1 224 ? -14.136 -3.929 2.328 1.00 75.31 224 SER A N 1
ATOM 1734 C CA . SER A 1 224 ? -15.418 -3.216 2.162 1.00 75.31 224 SER A CA 1
ATOM 1735 C C . SER A 1 224 ? -15.912 -2.606 3.478 1.00 75.31 224 SER A C 1
ATOM 1737 O O . SER A 1 224 ? -16.367 -1.461 3.528 1.00 75.31 224 SER A O 1
ATOM 1739 N N . TRP A 1 225 ? -15.694 -3.319 4.588 1.00 71.12 225 TRP A N 1
ATOM 1740 C CA . TRP A 1 225 ? -16.015 -2.855 5.936 1.00 71.12 225 TRP A CA 1
ATOM 1741 C C . TRP A 1 225 ? -15.337 -1.534 6.294 1.00 71.12 225 TRP A C 1
ATOM 1743 O O . TRP A 1 225 ? -15.834 -0.813 7.158 1.00 71.12 225 TRP A O 1
ATOM 1753 N N . THR A 1 226 ? -14.214 -1.193 5.657 1.00 74.94 226 THR A N 1
ATOM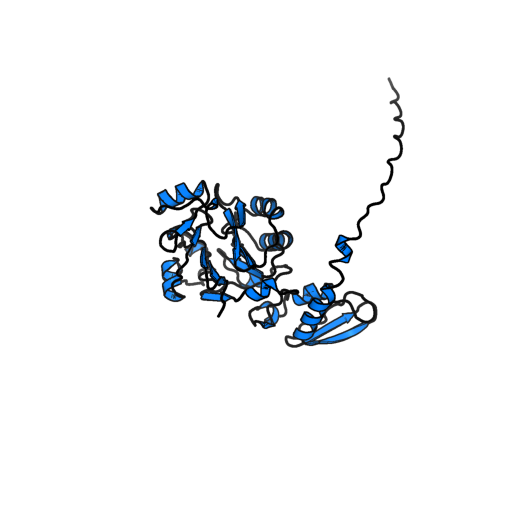 1754 C CA . THR A 1 226 ? -13.505 0.054 5.935 1.00 74.94 226 THR A CA 1
ATOM 1755 C C . THR A 1 226 ? -14.312 1.273 5.522 1.00 74.94 226 THR A C 1
ATOM 1757 O O . THR A 1 226 ? -14.084 2.315 6.111 1.00 74.94 226 THR A O 1
ATOM 1760 N N . VAL A 1 227 ? -15.289 1.182 4.617 1.00 75.19 227 VAL A N 1
ATOM 1761 C CA . VAL A 1 227 ? -16.162 2.319 4.257 1.00 75.19 227 VAL A CA 1
ATOM 1762 C C . VAL A 1 227 ? -17.171 2.610 5.367 1.00 75.19 227 VAL A C 1
ATOM 1764 O O . VAL A 1 227 ? -17.419 3.766 5.723 1.00 75.19 227 VAL A O 1
ATOM 1767 N N . GLU A 1 228 ? -17.693 1.560 5.994 1.00 69.12 228 GLU A N 1
ATOM 1768 C CA . GLU A 1 228 ? -18.768 1.644 6.987 1.00 69.12 228 GLU A CA 1
ATOM 1769 C C . GLU A 1 228 ? -18.259 1.709 8.433 1.00 69.12 228 GLU A C 1
ATOM 1771 O O . GLU A 1 228 ? -18.956 2.186 9.334 1.00 69.12 228 GLU A O 1
ATOM 1776 N N . ALA A 1 229 ? -17.041 1.226 8.685 1.00 60.78 229 ALA A N 1
ATOM 1777 C CA . ALA A 1 229 ? -16.540 1.067 10.038 1.00 60.78 229 ALA A CA 1
ATOM 1778 C C . ALA A 1 229 ? -16.279 2.399 10.732 1.00 60.78 229 ALA A C 1
ATOM 1780 O O . ALA A 1 229 ? -15.350 3.141 10.418 1.00 60.78 229 ALA A O 1
ATOM 1781 N N . ARG A 1 230 ? -17.076 2.628 11.776 1.00 60.97 230 ARG A N 1
ATOM 1782 C CA . ARG A 1 230 ? -16.900 3.724 12.734 1.00 60.97 230 ARG A CA 1
ATOM 1783 C C . ARG A 1 230 ? -15.722 3.495 13.678 1.00 60.97 230 ARG A C 1
ATOM 1785 O O . ARG A 1 230 ? -15.140 4.454 14.165 1.00 60.97 230 ARG A O 1
ATOM 1792 N N . VAL A 1 231 ? -15.385 2.229 13.935 1.00 57.34 231 VAL A N 1
ATOM 1793 C CA . VAL A 1 231 ? -14.253 1.814 14.768 1.00 57.34 231 VAL A CA 1
ATOM 1794 C C . VAL A 1 231 ? -13.427 0.799 13.979 1.00 57.34 231 VAL A C 1
ATOM 1796 O O . VAL A 1 231 ? -13.976 -0.228 13.571 1.00 57.34 231 VAL A O 1
ATOM 1799 N N . PRO A 1 232 ? -12.121 1.027 13.782 1.00 56.81 232 PRO A N 1
ATOM 1800 C CA . PRO A 1 232 ? -11.245 0.098 13.089 1.00 56.81 232 PRO A CA 1
ATOM 1801 C C . PRO A 1 232 ? -10.886 -1.083 14.005 1.00 56.81 232 PRO A C 1
ATOM 1803 O O . PRO A 1 232 ? -9.808 -1.159 14.591 1.00 56.81 232 PRO A O 1
ATOM 1806 N N . CYS A 1 233 ? -11.827 -2.014 14.172 1.00 57.25 233 CYS A N 1
ATOM 1807 C CA . CYS A 1 233 ? -11.623 -3.264 14.898 1.00 57.25 233 CYS A CA 1
ATOM 1808 C C . CYS A 1 233 ? -11.833 -4.463 13.969 1.00 57.25 233 CYS A C 1
ATOM 1810 O O . CYS A 1 233 ? -12.952 -4.768 13.564 1.00 57.25 233 CYS A O 1
ATOM 1812 N N . LEU A 1 234 ? -10.753 -5.201 13.712 1.00 52.59 234 LEU A N 1
ATOM 1813 C CA . LEU A 1 234 ? -10.762 -6.422 12.901 1.00 52.59 234 LEU A CA 1
ATOM 1814 C C . LEU A 1 234 ? -11.167 -7.685 13.679 1.00 52.59 234 LEU A C 1
ATOM 1816 O O . LEU A 1 234 ? -11.158 -8.781 13.128 1.00 52.59 234 LEU A O 1
ATOM 1820 N N . ARG A 1 235 ? -11.542 -7.574 14.960 1.00 48.12 235 ARG A N 1
ATOM 1821 C CA . ARG A 1 235 ? -11.850 -8.744 15.798 1.00 48.12 235 ARG A CA 1
ATOM 1822 C C . ARG A 1 235 ? -13.088 -9.509 15.331 1.00 48.12 235 ARG A C 1
ATOM 1824 O O . ARG A 1 235 ? -13.114 -10.726 15.447 1.00 48.12 235 ARG A O 1
ATOM 1831 N N . ARG A 1 236 ? -14.081 -8.818 14.757 1.00 39.75 236 ARG A N 1
ATOM 1832 C CA . ARG A 1 236 ? -15.240 -9.472 14.119 1.00 39.75 236 ARG A CA 1
ATOM 1833 C C . ARG A 1 236 ? -14.842 -10.285 12.876 1.00 39.75 236 ARG A C 1
ATOM 1835 O O . ARG A 1 236 ? -15.597 -11.162 12.479 1.00 39.75 236 ARG A O 1
ATOM 1842 N N . TYR A 1 237 ? -13.668 -10.008 12.311 1.00 39.22 237 TYR A N 1
ATOM 1843 C CA . TYR A 1 237 ? -13.116 -10.670 11.132 1.00 39.22 237 TYR A CA 1
ATOM 1844 C C . TYR A 1 237 ? -11.982 -11.652 11.471 1.00 39.22 237 TYR A C 1
ATOM 1846 O O . TYR A 1 237 ? -11.456 -12.273 10.566 1.00 39.22 237 TYR A O 1
ATOM 1854 N N . HIS A 1 238 ? -11.604 -11.823 12.748 1.00 44.25 238 HIS A N 1
ATOM 1855 C CA . HIS A 1 238 ? -10.509 -12.709 13.192 1.00 44.25 238 HIS A CA 1
ATOM 1856 C C . HIS A 1 238 ? -9.112 -12.415 12.597 1.00 44.25 238 HIS A C 1
ATOM 1858 O O . HIS A 1 238 ? -8.213 -13.233 12.719 1.00 44.25 238 HIS A O 1
ATOM 1864 N N . LEU A 1 239 ? -8.883 -11.234 12.013 1.00 44.16 239 LEU A N 1
ATOM 1865 C CA . LEU A 1 239 ? -7.630 -10.912 11.300 1.00 44.16 239 LEU A CA 1
ATOM 1866 C C . LEU A 1 239 ? -6.592 -10.138 12.140 1.00 44.16 239 LEU A C 1
ATOM 1868 O O . LEU A 1 239 ? -5.545 -9.747 11.634 1.00 44.16 239 LEU A O 1
ATOM 1872 N N . CYS A 1 240 ? -6.863 -9.857 13.421 1.00 49.91 240 CYS A N 1
ATOM 1873 C CA . CYS A 1 240 ? -6.012 -8.983 14.237 1.00 49.91 240 CYS A CA 1
ATOM 1874 C C . CYS A 1 240 ? -5.262 -9.743 15.338 1.00 49.91 240 CYS A C 1
ATOM 1876 O O . CYS A 1 240 ? -5.800 -9.941 16.429 1.00 49.91 240 CYS A O 1
ATOM 1878 N N . GLN A 1 241 ? -3.982 -10.055 15.111 1.00 47.06 241 GLN A N 1
ATOM 1879 C CA . GLN A 1 241 ? -3.122 -10.719 16.107 1.00 47.06 241 GLN A CA 1
ATOM 1880 C C . GLN A 1 241 ? -2.893 -9.897 17.394 1.00 47.06 241 GLN A C 1
ATOM 1882 O O . GLN A 1 241 ? -2.541 -10.448 18.437 1.00 47.06 241 GLN A O 1
ATOM 1887 N N . ARG A 1 242 ? -3.153 -8.581 17.376 1.00 50.25 242 ARG A N 1
ATOM 1888 C CA . ARG A 1 242 ? -3.162 -7.749 18.596 1.00 50.25 242 ARG A CA 1
ATOM 1889 C C . ARG A 1 242 ? -4.279 -8.112 19.567 1.00 50.25 242 ARG A C 1
ATOM 1891 O O . ARG A 1 242 ? -4.115 -7.954 20.771 1.00 50.25 242 ARG A O 1
ATOM 1898 N N . CYS A 1 243 ? -5.410 -8.600 19.056 1.00 47.41 243 CYS A N 1
ATOM 1899 C CA . CYS A 1 243 ? -6.520 -9.045 19.897 1.00 47.41 243 CYS A CA 1
ATOM 1900 C C . CYS A 1 243 ? -6.192 -10.358 20.620 1.00 47.41 243 CYS A C 1
ATOM 1902 O O . CYS A 1 243 ? -6.642 -10.546 21.744 1.00 47.41 243 CYS A O 1
ATOM 1904 N N . GLU A 1 244 ? -5.403 -11.237 19.998 1.00 42.00 244 GLU A N 1
ATOM 1905 C CA . GLU A 1 244 ? -5.004 -12.530 20.572 1.00 42.00 244 GLU A CA 1
ATOM 1906 C C . GLU A 1 244 ? -3.877 -12.399 21.603 1.00 42.00 244 GLU A C 1
ATOM 1908 O O . GLU A 1 244 ? -3.805 -13.184 22.544 1.00 42.00 244 GLU A O 1
ATOM 1913 N N . ARG A 1 245 ? -3.009 -11.388 21.459 1.00 43.00 245 ARG A N 1
ATOM 1914 C CA . ARG A 1 245 ? -1.849 -11.160 22.342 1.00 43.00 245 ARG A CA 1
ATOM 1915 C C . ARG A 1 245 ? -2.053 -10.063 23.393 1.00 43.00 245 ARG A C 1
ATOM 1917 O O . ARG A 1 245 ? -1.092 -9.712 24.070 1.00 43.00 245 ARG A O 1
ATOM 1924 N N . GLY A 1 246 ? -3.247 -9.475 23.486 1.00 43.62 246 GLY A N 1
ATOM 1925 C CA . GLY A 1 246 ? -3.589 -8.421 24.454 1.00 43.62 246 GLY A CA 1
ATOM 1926 C C . GLY A 1 246 ? -2.968 -7.038 24.191 1.00 43.62 246 GLY A C 1
ATOM 1927 O O . GLY A 1 246 ? -3.480 -6.027 24.657 1.00 43.62 246 GLY A O 1
ATOM 1928 N N . ARG A 1 247 ? -1.936 -6.928 23.348 1.00 43.59 247 ARG A N 1
ATOM 1929 C CA . ARG A 1 2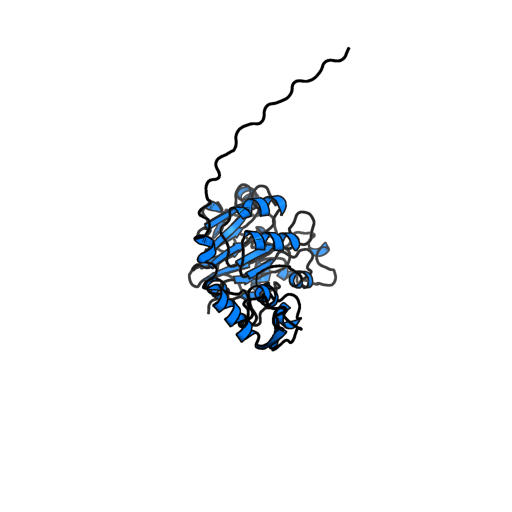47 ? -1.187 -5.678 23.142 1.00 43.59 247 ARG A CA 1
ATOM 1930 C C . ARG A 1 247 ? -1.826 -4.754 22.104 1.00 43.59 247 ARG A C 1
ATOM 1932 O O . ARG A 1 247 ? -1.912 -5.092 20.928 1.00 43.59 247 ARG A O 1
ATOM 1939 N N . GLY A 1 248 ? -2.203 -3.541 22.516 1.00 46.75 248 GLY A N 1
ATOM 1940 C CA . GLY A 1 248 ? -2.399 -2.408 21.598 1.00 46.75 248 GLY A CA 1
ATOM 1941 C C . GLY A 1 248 ? -3.575 -2.532 20.622 1.00 46.75 248 GLY A C 1
ATOM 1942 O O . GLY A 1 248 ? -3.507 -1.992 19.515 1.00 46.75 248 GLY A O 1
ATOM 1943 N N . CYS A 1 249 ? -4.645 -3.246 21.000 1.00 50.28 249 CYS A N 1
ATOM 1944 C CA . CYS A 1 249 ? -5.878 -3.276 20.210 1.00 50.28 249 CYS A CA 1
ATOM 1945 C C . CYS A 1 249 ? -6.395 -1.834 20.018 1.00 50.28 249 CYS A C 1
ATOM 1947 O O . CYS A 1 249 ? -6.530 -1.122 21.019 1.00 50.28 249 CYS A O 1
ATOM 1949 N N . PRO A 1 250 ? -6.748 -1.401 18.791 1.00 48.81 250 PRO A N 1
ATOM 1950 C CA . PRO A 1 250 ? -7.298 -0.064 18.557 1.00 48.81 250 PRO A CA 1
ATOM 1951 C C . PRO A 1 250 ? -8.503 0.208 19.464 1.00 48.81 250 PRO A C 1
ATOM 1953 O O . PRO A 1 250 ? -8.668 1.308 19.977 1.00 48.81 250 PRO A O 1
ATOM 1956 N N . VAL A 1 251 ? -9.282 -0.830 19.783 1.00 47.53 251 VAL A N 1
ATOM 1957 C CA . VAL A 1 251 ? -10.408 -0.790 20.729 1.00 47.53 251 VAL A CA 1
ATOM 1958 C C . VAL A 1 251 ? -10.019 -0.224 22.103 1.00 47.53 251 VAL A C 1
ATOM 1960 O O . VAL A 1 251 ? -10.786 0.544 22.678 1.00 47.53 251 VAL A O 1
ATOM 1963 N N . PHE A 1 252 ? -8.821 -0.519 22.620 1.00 46.62 252 PHE A N 1
ATOM 1964 C CA . PHE A 1 252 ? -8.332 0.056 23.880 1.00 46.62 252 PHE A CA 1
ATOM 1965 C C . PHE A 1 252 ? -7.948 1.535 23.758 1.00 46.62 252 PHE A C 1
ATOM 1967 O O . PHE A 1 252 ? -7.984 2.259 24.752 1.00 46.62 252 PHE A O 1
ATOM 1974 N N . ARG A 1 253 ? -7.629 2.021 22.553 1.00 49.16 253 ARG A N 1
ATOM 1975 C CA . ARG A 1 253 ? -7.440 3.456 22.296 1.00 49.16 253 ARG A CA 1
ATOM 1976 C C . ARG A 1 253 ? -8.757 4.181 22.128 1.00 49.16 253 ARG A C 1
ATOM 1978 O O . ARG A 1 253 ? -8.924 5.229 22.739 1.00 49.16 253 ARG A O 1
ATOM 1985 N N . PHE A 1 254 ? -9.727 3.574 21.449 1.00 50.69 254 PHE A N 1
ATOM 1986 C CA . PHE A 1 254 ? -11.092 4.099 21.391 1.00 50.69 254 PHE A CA 1
ATOM 1987 C C . PHE A 1 254 ? -11.842 3.988 22.726 1.00 50.69 254 PHE A C 1
ATOM 1989 O O . PHE A 1 254 ? -12.855 4.655 22.923 1.00 50.69 254 PHE A O 1
ATOM 1996 N N . ALA A 1 255 ? -11.321 3.248 23.713 1.00 54.19 255 ALA A N 1
ATOM 1997 C CA . ALA A 1 255 ? -11.778 3.378 25.097 1.00 54.19 255 ALA A CA 1
ATOM 1998 C C . ALA A 1 255 ? -11.661 4.825 25.609 1.00 54.19 255 ALA A C 1
ATOM 2000 O O . ALA A 1 255 ? -12.471 5.248 26.435 1.00 54.19 255 ALA A O 1
ATOM 2001 N N . ARG A 1 256 ? -10.711 5.611 25.072 1.00 56.59 256 ARG A N 1
ATOM 2002 C CA . ARG A 1 256 ? -10.603 7.054 25.332 1.00 56.59 256 ARG A CA 1
ATOM 2003 C C . ARG A 1 256 ? -11.792 7.846 24.812 1.00 56.59 256 ARG A C 1
ATOM 2005 O O . ARG A 1 256 ? -11.985 8.960 25.290 1.00 56.59 256 ARG A O 1
ATOM 2012 N N . ASP A 1 257 ? -12.589 7.302 23.900 1.00 63.88 257 ASP A N 1
ATOM 2013 C CA . ASP A 1 257 ? -13.824 7.901 23.388 1.00 63.88 257 ASP A CA 1
ATOM 2014 C C . ASP A 1 257 ? -15.065 7.331 24.071 1.00 63.88 257 ASP A C 1
ATOM 2016 O O . ASP A 1 257 ? -16.079 8.022 24.173 1.00 63.88 257 ASP A O 1
ATOM 2020 N N . TYR A 1 258 ? -14.972 6.138 24.665 1.00 69.81 258 TYR A N 1
ATOM 2021 C CA . TYR A 1 258 ? -16.022 5.631 25.539 1.00 69.81 258 TYR A CA 1
ATOM 2022 C C . TYR A 1 258 ? -16.157 6.519 26.784 1.00 69.81 258 TYR A C 1
ATOM 2024 O O . TYR A 1 258 ? -15.224 6.732 27.568 1.00 69.81 258 TYR A O 1
ATOM 2032 N N . ARG A 1 259 ? -17.348 7.088 26.964 1.00 80.50 259 ARG A N 1
ATOM 2033 C CA . ARG A 1 259 ? -17.689 7.956 28.095 1.00 80.50 259 ARG A CA 1
ATOM 2034 C C . ARG A 1 259 ? -18.532 7.156 29.077 1.00 80.50 259 ARG A C 1
ATOM 2036 O O . ARG A 1 259 ? -19.494 6.503 28.693 1.00 80.50 259 ARG A O 1
ATOM 2043 N N . CYS A 1 260 ? -18.196 7.240 30.361 1.00 80.56 260 CYS A N 1
ATOM 2044 C CA . CYS A 1 260 ? -18.962 6.606 31.420 1.00 80.56 260 CYS A CA 1
ATOM 2045 C C . CYS A 1 260 ? -20.427 7.070 31.361 1.00 80.56 260 CYS A C 1
ATOM 2047 O O . CYS A 1 260 ? -20.675 8.264 31.558 1.00 80.56 260 CYS A O 1
ATOM 2049 N N . PRO A 1 261 ? -21.406 6.164 31.205 1.00 82.94 261 PRO A N 1
ATOM 2050 C CA . PRO A 1 261 ? -22.813 6.542 31.061 1.00 82.94 261 PRO A CA 1
ATOM 2051 C C . PRO A 1 261 ? -23.380 7.258 32.295 1.00 82.94 261 PRO A C 1
ATOM 2053 O O . PRO A 1 261 ? -24.371 7.968 32.196 1.00 82.94 261 PRO A O 1
ATOM 2056 N N . GLY A 1 262 ? -22.749 7.109 33.467 1.00 85.06 262 GLY A N 1
ATOM 2057 C CA . GLY A 1 262 ? -23.176 7.807 34.683 1.00 85.06 262 GLY A CA 1
ATOM 2058 C C . GLY A 1 262 ? -22.700 9.260 34.808 1.00 85.06 262 GLY A C 1
ATOM 2059 O O . GLY A 1 262 ? -23.352 10.045 35.484 1.00 85.06 262 GLY A O 1
ATOM 2060 N N . CYS A 1 263 ? -21.555 9.634 34.224 1.00 86.62 263 CYS A N 1
ATOM 2061 C CA . CYS A 1 263 ? -20.955 10.959 34.479 1.00 86.62 263 CYS A CA 1
ATOM 2062 C C . CYS A 1 263 ? -20.198 11.572 33.291 1.00 86.62 263 CYS A C 1
ATOM 2064 O O . CYS A 1 263 ? -19.505 12.581 33.451 1.00 86.62 263 CYS A O 1
ATOM 2066 N N . GLY A 1 264 ? -20.253 10.936 32.121 1.00 83.75 264 GLY A N 1
ATOM 2067 C CA . GLY A 1 264 ? -19.615 11.396 30.893 1.00 83.75 264 GLY A CA 1
ATOM 2068 C C . GLY A 1 264 ? -18.085 11.422 30.923 1.00 83.75 264 GLY A C 1
ATOM 2069 O O . GLY A 1 264 ? -17.490 11.994 30.022 1.00 83.75 264 GLY A O 1
ATOM 2070 N N . ASN A 1 265 ? -17.412 10.865 31.937 1.00 80.81 265 ASN A N 1
ATOM 2071 C CA . ASN A 1 265 ? -15.944 10.874 31.980 1.00 80.81 265 ASN A CA 1
ATOM 2072 C C . ASN A 1 265 ? -15.339 9.727 31.169 1.00 80.81 265 ASN A C 1
ATOM 2074 O O . ASN A 1 265 ? -15.941 8.652 31.152 1.00 80.81 265 ASN A O 1
ATOM 2078 N N . PRO A 1 266 ? -14.167 9.923 30.534 1.00 75.56 266 PRO A N 1
ATOM 2079 C CA . PRO A 1 266 ? -13.435 8.833 29.901 1.00 75.56 266 PRO A CA 1
ATOM 2080 C C . PRO A 1 266 ? -13.242 7.681 30.885 1.00 75.56 266 PRO A C 1
ATOM 2082 O O . PRO A 1 266 ? -12.977 7.908 32.070 1.00 75.56 266 PRO A O 1
ATOM 2085 N N . VAL A 1 267 ? -13.419 6.457 30.406 1.00 78.25 267 VAL A N 1
ATOM 2086 C CA . VAL A 1 267 ? -13.148 5.262 31.208 1.00 78.25 267 VAL A CA 1
ATOM 2087 C C . VAL A 1 267 ? -11.721 4.781 30.979 1.00 78.25 267 VAL A C 1
ATOM 2089 O O . VAL A 1 267 ? -11.084 5.120 29.984 1.00 78.25 267 VAL A O 1
ATOM 2092 N N . VAL A 1 268 ? -11.239 3.951 31.895 1.00 75.25 268 VAL A N 1
ATOM 2093 C CA . VAL A 1 268 ? -9.972 3.240 31.780 1.00 75.25 268 VAL A CA 1
ATOM 2094 C C . VAL A 1 268 ? -10.275 1.747 31.667 1.00 75.25 268 VAL A C 1
ATOM 2096 O O . VAL A 1 268 ? -10.968 1.214 32.537 1.00 75.25 268 VAL A O 1
ATOM 2099 N N . PRO A 1 269 ? -9.805 1.059 30.619 1.00 73.00 269 PRO A N 1
ATOM 2100 C CA . PRO A 1 269 ? -9.908 -0.390 30.544 1.00 73.00 269 PRO A CA 1
ATOM 2101 C C . PRO A 1 269 ? -9.028 -1.047 31.620 1.00 73.00 269 PRO A C 1
ATOM 2103 O O . PRO A 1 269 ? -7.900 -0.622 31.862 1.00 73.00 269 PRO A O 1
ATOM 2106 N N . LEU A 1 270 ? -9.560 -2.067 32.288 1.00 72.25 270 LEU A N 1
ATOM 2107 C CA . LEU A 1 270 ? -8.894 -2.836 33.333 1.00 72.25 270 LEU A CA 1
ATOM 2108 C C . LEU A 1 270 ? -8.663 -4.270 32.846 1.00 72.25 270 LEU A C 1
ATOM 2110 O O . LEU A 1 270 ? -9.590 -5.078 32.837 1.00 72.25 270 LEU A O 1
ATOM 2114 N N . GLY A 1 271 ? -7.412 -4.586 32.514 1.00 58.84 271 GLY A N 1
ATOM 2115 C CA . GLY A 1 271 ? -6.980 -5.938 32.160 1.00 58.84 271 GLY A CA 1
ATOM 2116 C C . GLY A 1 271 ? -7.270 -6.350 30.715 1.00 58.84 271 GLY A C 1
ATOM 2117 O O . GLY A 1 271 ? -8.051 -5.722 30.001 1.00 58.84 271 GLY A O 1
ATOM 2118 N N . GLU A 1 272 ? -6.602 -7.426 30.309 1.00 50.88 272 GLU A N 1
ATOM 2119 C CA . GLU A 1 272 ? -6.659 -8.015 28.973 1.00 50.88 272 GLU A CA 1
ATOM 2120 C C . GLU A 1 272 ? -7.237 -9.433 29.100 1.00 50.88 272 GLU A C 1
ATOM 2122 O O . GLU A 1 272 ? -6.501 -10.407 29.227 1.00 50.88 272 GLU A O 1
ATOM 2127 N N . ASP A 1 273 ? -8.566 -9.552 29.134 1.00 62.12 273 ASP A N 1
ATOM 2128 C CA . ASP A 1 273 ? -9.234 -10.837 28.903 1.00 62.12 273 ASP A CA 1
ATOM 2129 C C . ASP A 1 273 ? -9.521 -10.956 27.391 1.00 62.12 273 ASP A C 1
ATOM 2131 O O . ASP A 1 273 ? -9.925 -9.972 26.762 1.00 62.12 273 ASP A O 1
ATOM 2135 N N . PRO A 1 274 ? -9.269 -12.109 26.750 1.00 51.72 274 PRO A N 1
ATOM 2136 C CA . PRO A 1 274 ? -9.503 -12.297 25.324 1.00 51.72 274 PRO A CA 1
ATOM 2137 C C . PRO A 1 274 ? -10.980 -12.435 24.950 1.00 51.72 274 PRO A C 1
ATOM 2139 O O . PRO A 1 274 ? -11.266 -12.534 23.766 1.00 51.72 274 PRO A O 1
ATOM 2142 N N . SER A 1 275 ? -11.936 -12.417 25.878 1.00 59.22 275 SER A N 1
ATOM 2143 C CA . SER A 1 275 ? -13.383 -12.566 25.641 1.00 59.22 275 SER A CA 1
ATOM 2144 C C . SER A 1 275 ? -14.198 -11.348 26.100 1.00 59.22 275 SER A C 1
ATOM 2146 O O . SER A 1 275 ? -15.144 -10.942 25.414 1.00 59.22 275 SER A O 1
ATOM 2148 N N . GLU A 1 276 ? -13.761 -10.682 27.168 1.00 71.31 276 GLU A N 1
ATOM 2149 C CA . GLU A 1 276 ? -14.467 -9.566 27.805 1.00 71.31 276 GLU A CA 1
ATOM 2150 C C . GLU A 1 276 ? -13.532 -8.397 28.128 1.00 71.31 276 GLU A C 1
ATOM 2152 O O . GLU A 1 276 ? -12.325 -8.548 28.281 1.00 71.31 276 GLU A O 1
ATOM 2157 N N . ILE A 1 277 ? -14.093 -7.197 28.241 1.00 74.19 277 ILE A N 1
ATOM 2158 C CA . ILE A 1 277 ? -13.372 -6.008 28.684 1.00 74.19 277 ILE A CA 1
ATOM 2159 C C . ILE A 1 277 ? -14.041 -5.456 29.935 1.00 74.19 277 ILE A C 1
ATOM 2161 O O . ILE A 1 277 ? -15.254 -5.242 29.983 1.00 74.19 277 ILE A O 1
ATOM 2165 N N . THR A 1 278 ? -13.232 -5.206 30.961 1.00 82.62 278 THR A N 1
ATOM 2166 C CA . THR A 1 278 ? -13.661 -4.413 32.109 1.00 82.62 278 THR A CA 1
ATOM 2167 C C . THR A 1 278 ? -13.278 -2.963 31.862 1.00 82.62 278 THR A C 1
ATOM 2169 O O . THR A 1 278 ? -12.130 -2.679 31.545 1.00 82.62 278 THR A O 1
ATOM 2172 N N . VAL A 1 279 ? -14.190 -2.024 32.081 1.00 85.50 279 VAL A N 1
ATOM 2173 C CA . VAL A 1 279 ? -13.894 -0.588 32.090 1.00 85.50 279 VAL A CA 1
ATOM 2174 C C . VAL A 1 279 ? -14.230 0.025 33.445 1.00 85.50 279 VAL A C 1
ATOM 2176 O O . VAL A 1 279 ? -15.229 -0.326 34.071 1.00 85.50 279 VAL A O 1
ATOM 2179 N N . LEU A 1 280 ? -13.392 0.950 33.908 1.00 85.50 280 LEU A N 1
ATOM 2180 C CA . LEU A 1 280 ? -13.558 1.698 35.150 1.00 85.50 280 LEU A CA 1
ATOM 2181 C C . LEU A 1 280 ? -13.641 3.189 34.850 1.00 85.50 280 LEU A C 1
ATOM 2183 O O . LEU A 1 280 ? -12.748 3.765 34.234 1.00 85.50 280 LEU A O 1
ATOM 2187 N N . CYS A 1 281 ? -14.679 3.850 35.346 1.00 86.75 281 CYS A N 1
ATOM 2188 C CA . CYS A 1 281 ? -14.704 5.30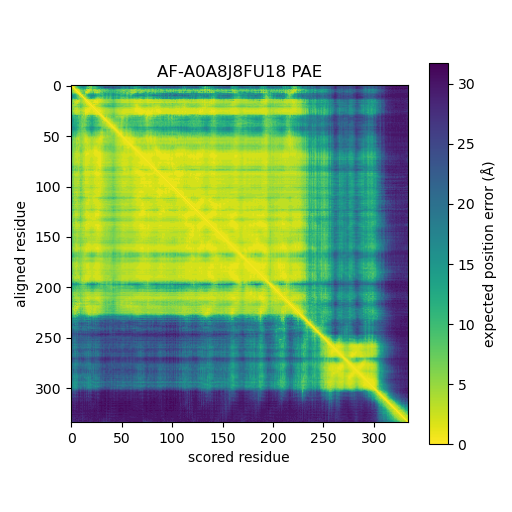0 35.383 1.00 86.75 281 CYS A CA 1
ATOM 2189 C C . CYS A 1 281 ? -13.885 5.804 36.582 1.00 86.75 281 CYS A C 1
ATOM 2191 O O . CYS A 1 281 ? -14.313 5.600 37.721 1.00 86.75 281 CYS A O 1
ATOM 2193 N N . PRO A 1 282 ? -12.773 6.531 36.374 1.00 80.88 282 PRO A N 1
ATOM 2194 C CA . PRO A 1 282 ? -11.959 7.038 37.477 1.00 80.88 282 PRO A CA 1
ATOM 2195 C C . PRO A 1 282 ? -12.685 8.114 38.296 1.00 80.88 282 PRO A C 1
ATOM 2197 O O . PRO A 1 282 ? -12.333 8.348 39.445 1.00 80.88 282 PRO A O 1
ATOM 2200 N N . ARG A 1 283 ? -13.715 8.764 37.731 1.00 86.38 283 ARG A N 1
ATOM 2201 C CA . ARG A 1 283 ? -14.462 9.826 38.417 1.00 86.38 283 ARG A CA 1
ATOM 2202 C C . ARG A 1 283 ? -15.520 9.300 39.381 1.00 86.38 283 ARG A C 1
ATOM 2204 O O . ARG A 1 283 ? -15.624 9.806 40.489 1.00 86.38 283 ARG A O 1
ATOM 2211 N N . CYS A 1 284 ? -16.358 8.361 38.943 1.00 92.88 284 CYS A N 1
ATOM 2212 C CA . CYS A 1 284 ? -17.474 7.870 39.761 1.00 92.88 284 CYS A CA 1
ATOM 2213 C C . CYS A 1 284 ? -17.292 6.432 40.252 1.00 92.88 284 CYS A C 1
ATOM 2215 O O . CYS A 1 284 ? -18.204 5.885 40.862 1.00 92.88 284 CYS A O 1
ATOM 2217 N N . GLY A 1 285 ? -16.155 5.797 39.953 1.00 89.75 285 GLY A N 1
ATOM 2218 C CA . GLY A 1 285 ? -15.857 4.426 40.364 1.00 89.75 285 GLY A CA 1
ATOM 2219 C C . GLY A 1 285 ? -16.709 3.359 39.675 1.00 89.75 285 GLY A C 1
ATOM 2220 O O . GLY A 1 285 ? -16.572 2.180 39.989 1.00 89.75 285 GLY A O 1
ATOM 2221 N N . ARG A 1 286 ? -17.588 3.741 38.735 1.00 90.88 286 ARG A N 1
ATOM 2222 C CA . ARG A 1 286 ? -18.434 2.790 38.011 1.00 90.88 286 ARG A CA 1
ATOM 2223 C C . ARG A 1 286 ? -17.553 1.827 37.229 1.00 90.88 286 ARG A C 1
ATOM 2225 O O . ARG A 1 286 ? -16.770 2.256 36.383 1.00 90.88 286 ARG A O 1
ATOM 2232 N N . ARG A 1 287 ? -17.730 0.542 37.509 1.00 91.38 287 ARG A N 1
ATOM 2233 C CA . ARG A 1 287 ? -17.093 -0.561 36.805 1.00 91.38 287 ARG A CA 1
ATOM 2234 C C . ARG A 1 287 ? -18.134 -1.264 35.949 1.00 91.38 287 ARG A C 1
ATOM 2236 O O . ARG A 1 287 ? -19.255 -1.482 36.404 1.00 91.38 287 ARG A O 1
ATOM 2243 N N . GLU A 1 288 ? -17.772 -1.592 34.724 1.00 89.88 288 GLU A N 1
ATOM 2244 C CA . GLU A 1 288 ? -18.634 -2.314 33.796 1.00 89.88 288 GLU A CA 1
ATOM 2245 C C . GLU A 1 288 ? -17.817 -3.410 33.120 1.00 89.88 288 GLU A C 1
ATOM 2247 O O . GLU A 1 288 ? -16.675 -3.171 32.735 1.00 89.88 288 GLU A O 1
ATOM 2252 N N . VAL A 1 289 ? -18.389 -4.605 33.026 1.00 88.12 289 VAL A N 1
ATOM 2253 C CA . VAL A 1 289 ? -17.819 -5.739 32.295 1.00 88.12 289 VAL A CA 1
ATOM 2254 C C . VAL A 1 289 ? -18.737 -5.992 31.116 1.00 88.12 289 VAL A C 1
ATOM 2256 O O . VAL A 1 289 ? -19.955 -6.018 31.288 1.00 88.12 289 VAL A O 1
ATOM 2259 N N . MET A 1 290 ? -18.170 -6.114 29.924 1.00 82.00 290 MET A N 1
ATOM 2260 C CA . MET A 1 290 ? -18.938 -6.365 28.710 1.00 82.00 290 MET A CA 1
ATOM 2261 C C . MET A 1 290 ? -18.112 -7.152 27.704 1.00 82.00 290 MET A C 1
ATOM 2263 O O . MET A 1 290 ? -16.881 -7.150 27.748 1.00 82.00 290 MET A O 1
ATOM 2267 N N . SER A 1 291 ? -18.788 -7.783 26.748 1.00 75.19 291 SER A N 1
ATOM 2268 C CA . SER A 1 291 ? -18.087 -8.389 25.617 1.00 75.19 291 SER A CA 1
ATOM 2269 C C . SER A 1 291 ? -17.382 -7.311 24.783 1.00 75.19 291 SER A C 1
ATOM 2271 O O . SER A 1 291 ? -17.865 -6.182 24.659 1.00 75.19 291 SER A O 1
ATOM 2273 N N . TYR A 1 292 ? -16.274 -7.657 24.122 1.00 63.38 292 TYR A N 1
ATOM 2274 C CA . TYR A 1 292 ? -15.618 -6.717 23.197 1.00 63.38 292 TYR A CA 1
ATOM 2275 C C . TYR A 1 292 ? -16.541 -6.244 22.081 1.00 6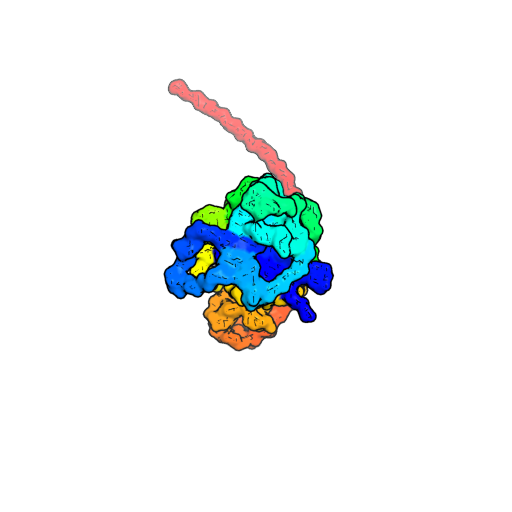3.38 292 TYR A C 1
ATOM 2277 O O . TYR A 1 292 ? -16.460 -5.094 21.659 1.00 63.38 292 TYR A O 1
ATOM 2285 N N . ARG A 1 293 ? -17.420 -7.129 21.597 1.00 61.97 293 ARG A N 1
ATOM 2286 C CA . ARG A 1 293 ? -18.400 -6.780 20.569 1.00 61.97 293 ARG A CA 1
ATOM 2287 C C . ARG A 1 293 ? -19.297 -5.647 21.052 1.00 61.97 293 ARG A C 1
ATOM 2289 O O . ARG A 1 293 ? -19.478 -4.671 20.335 1.00 61.97 293 ARG A O 1
ATOM 2296 N N . GLU A 1 294 ? -19.832 -5.775 22.260 1.00 70.69 294 GLU A N 1
ATOM 2297 C CA . GLU A 1 294 ? -20.673 -4.750 22.869 1.00 70.69 294 GLU A CA 1
ATOM 2298 C C . GLU A 1 294 ? -19.909 -3.439 23.080 1.00 70.69 294 GLU A C 1
ATOM 2300 O O . GLU A 1 294 ? -20.411 -2.374 22.728 1.00 70.69 294 GLU A O 1
ATOM 2305 N N . PHE A 1 295 ? -18.670 -3.507 23.567 1.00 71.88 295 PHE A N 1
ATOM 2306 C CA . PHE A 1 295 ? -17.838 -2.324 23.772 1.00 71.88 295 PHE A CA 1
ATOM 2307 C C . PHE A 1 295 ? -17.570 -1.549 22.474 1.00 71.88 295 PHE A C 1
ATOM 2309 O O . PHE A 1 295 ? -17.735 -0.330 22.429 1.00 71.88 295 PHE A O 1
ATOM 2316 N N . VAL A 1 296 ? -17.223 -2.259 21.396 1.00 61.00 296 VAL A N 1
ATOM 2317 C CA . VAL A 1 296 ? -17.001 -1.668 20.067 1.00 61.00 296 VAL A CA 1
ATOM 2318 C C . VAL A 1 296 ? -18.273 -1.024 19.520 1.00 61.00 296 VAL A C 1
ATOM 2320 O O . VAL A 1 296 ? -18.209 0.092 19.005 1.00 61.00 296 VAL A O 1
ATOM 2323 N N . LEU A 1 297 ? -19.427 -1.686 19.661 1.00 64.31 297 LEU A N 1
ATOM 2324 C CA . LEU A 1 297 ? -20.715 -1.130 19.233 1.00 64.31 297 LEU A CA 1
ATOM 2325 C C . LEU A 1 297 ? -21.037 0.169 19.980 1.00 64.31 297 LEU A C 1
ATOM 2327 O O . LEU A 1 297 ? -21.381 1.167 19.359 1.00 64.31 297 LEU A O 1
ATOM 2331 N N . ARG A 1 298 ? -20.825 0.210 21.298 1.00 72.19 298 ARG A N 1
ATOM 2332 C CA . ARG A 1 298 ? -21.105 1.418 22.087 1.00 72.19 298 ARG A CA 1
ATOM 2333 C C . ARG A 1 298 ? -20.186 2.594 21.749 1.00 72.19 298 ARG A C 1
ATOM 2335 O O . ARG A 1 298 ? -20.630 3.738 21.785 1.00 72.19 298 ARG A O 1
ATOM 2342 N N . ILE A 1 299 ? -18.919 2.340 21.421 1.00 65.19 299 ILE A N 1
ATOM 2343 C CA . ILE A 1 299 ? -18.007 3.379 20.909 1.00 65.19 299 ILE A CA 1
ATOM 2344 C C . ILE A 1 299 ? -18.515 3.902 19.558 1.00 65.19 299 ILE A C 1
ATOM 2346 O O . ILE A 1 299 ? -18.567 5.113 19.346 1.00 65.19 299 ILE A O 1
ATOM 2350 N N . ALA A 1 300 ? -18.919 2.996 18.665 1.00 60.31 300 ALA A N 1
ATOM 2351 C CA . ALA A 1 300 ? -19.456 3.337 17.351 1.00 60.31 300 ALA A CA 1
ATOM 2352 C C . ALA A 1 300 ? -20.751 4.172 17.435 1.00 60.31 300 ALA A C 1
ATOM 2354 O O . ALA A 1 300 ? -20.958 5.069 16.614 1.00 60.31 300 ALA A O 1
ATOM 2355 N N . ASP A 1 301 ? -21.593 3.918 18.438 1.00 63.75 301 ASP A N 1
ATOM 2356 C CA . ASP A 1 301 ? -22.832 4.667 18.684 1.00 63.75 301 ASP A CA 1
ATOM 2357 C C . ASP A 1 301 ? -22.567 6.035 19.340 1.00 63.75 301 ASP A C 1
ATOM 2359 O O . ASP A 1 301 ? -23.190 7.038 18.991 1.00 63.75 301 ASP A O 1
ATOM 2363 N N . ALA A 1 302 ? -21.593 6.122 20.253 1.00 60.81 302 ALA A N 1
ATOM 2364 C CA . ALA A 1 302 ? -21.250 7.366 20.950 1.00 60.81 302 ALA A CA 1
ATOM 2365 C C . ALA A 1 302 ? -20.639 8.452 20.036 1.00 60.81 302 ALA A C 1
ATOM 2367 O O . ALA A 1 302 ? -20.640 9.631 20.400 1.00 60.81 302 ALA A O 1
ATOM 2368 N N . GLY A 1 303 ? -20.129 8.081 18.856 1.00 52.03 303 GLY A N 1
ATOM 2369 C CA . GLY A 1 303 ? -19.525 8.999 17.883 1.00 52.03 303 GLY A CA 1
ATOM 2370 C C . GLY A 1 303 ? -20.507 9.889 17.101 1.00 52.03 303 GLY A C 1
ATOM 2371 O O . GLY A 1 303 ? -20.079 10.874 16.498 1.00 52.03 303 GLY A O 1
ATOM 2372 N N . GLU A 1 304 ? -21.815 9.604 17.115 1.00 45.66 304 GLU A N 1
ATOM 2373 C CA . GLU A 1 304 ? -22.813 10.334 16.306 1.00 45.66 304 GLU A CA 1
ATOM 2374 C C . GLU A 1 304 ? -23.069 11.811 16.700 1.00 45.66 304 GLU A C 1
ATOM 2376 O O . GLU A 1 304 ? -23.304 12.616 15.792 1.00 45.66 304 GLU A O 1
ATOM 2381 N N . PRO A 1 305 ? -22.981 12.258 17.974 1.00 40.28 305 PRO A N 1
ATOM 2382 C CA . PRO A 1 305 ? -23.272 13.662 18.308 1.00 40.28 305 PRO A CA 1
ATOM 2383 C C . PRO A 1 305 ? -22.053 14.607 18.298 1.00 40.28 305 PRO A C 1
ATOM 2385 O O . PRO A 1 305 ? -22.219 15.827 18.212 1.00 40.28 305 PRO A O 1
ATOM 2388 N N . ALA A 1 306 ? -20.820 14.097 18.408 1.00 37.62 306 ALA A N 1
ATOM 2389 C CA . ALA A 1 306 ? -19.642 14.937 18.679 1.00 37.62 306 ALA A CA 1
ATOM 2390 C C . ALA A 1 306 ? -18.993 15.548 17.420 1.00 37.62 306 ALA A C 1
ATOM 2392 O O . ALA A 1 306 ? -18.402 16.625 17.488 1.00 37.62 306 ALA A O 1
ATOM 2393 N N . ILE A 1 307 ? -19.146 14.918 16.252 1.00 35.94 307 ILE A N 1
ATOM 2394 C CA . ILE A 1 307 ? -18.523 15.402 15.007 1.00 35.94 307 ILE A CA 1
ATOM 2395 C C . ILE A 1 307 ? -19.303 16.591 14.412 1.00 35.94 307 ILE A C 1
ATOM 2397 O O . ILE A 1 307 ? -18.708 17.483 13.806 1.00 35.94 307 ILE A O 1
ATOM 2401 N N . ARG A 1 308 ? -20.619 16.693 14.661 1.00 34.47 308 ARG A N 1
ATOM 2402 C CA . ARG A 1 308 ? -21.430 17.841 14.203 1.00 34.47 308 ARG A CA 1
ATOM 2403 C C . ARG A 1 308 ? -21.239 19.108 15.045 1.00 34.47 308 ARG A C 1
ATOM 2405 O O . ARG A 1 308 ? -21.358 20.203 14.505 1.00 34.47 308 ARG A O 1
ATOM 2412 N N . SER A 1 309 ? -20.891 18.996 16.329 1.00 35.25 309 SER A N 1
ATOM 2413 C CA . SER A 1 309 ? -20.718 20.162 17.216 1.00 35.25 309 SER A CA 1
ATOM 2414 C C . SER A 1 309 ? -19.336 20.823 17.112 1.00 35.25 309 SER A C 1
ATOM 2416 O O . SER A 1 309 ? -19.208 22.022 17.365 1.00 35.25 309 SER A O 1
ATOM 2418 N N . ALA A 1 310 ? -18.309 20.097 16.654 1.00 34.31 310 ALA A N 1
ATOM 2419 C CA . ALA A 1 310 ? -16.988 20.671 16.384 1.00 34.31 310 ALA A CA 1
ATOM 2420 C C . ALA A 1 310 ? -16.952 21.548 15.112 1.00 34.31 310 ALA A C 1
ATOM 2422 O O . ALA A 1 310 ? -16.109 22.441 15.010 1.00 34.31 310 ALA A O 1
ATOM 2423 N N . ALA A 1 311 ? -17.886 21.344 14.174 1.00 35.38 311 ALA A N 1
ATOM 2424 C CA . ALA A 1 311 ? -17.978 22.106 12.926 1.00 35.38 311 ALA A CA 1
ATOM 2425 C C . ALA A 1 311 ? -18.772 23.426 13.050 1.00 35.38 311 ALA A C 1
ATOM 2427 O O . ALA A 1 311 ? -18.578 24.325 12.235 1.00 35.38 311 ALA A O 1
ATOM 2428 N N . SER A 1 312 ? -19.619 23.596 14.074 1.00 37.66 312 SER A N 1
ATOM 2429 C CA . SER A 1 312 ? -20.482 24.785 14.224 1.00 37.66 312 SER A CA 1
ATOM 2430 C C . SER A 1 312 ? -20.068 25.755 15.344 1.00 37.66 312 SER A C 1
ATOM 2432 O O . SER A 1 312 ? -20.735 26.764 15.557 1.00 37.66 312 SER A O 1
ATOM 2434 N N . GLY A 1 313 ? -18.982 25.477 16.076 1.00 34.09 313 GLY A N 1
ATOM 2435 C CA . GLY A 1 313 ? -18.644 26.169 17.331 1.00 34.09 313 GLY A CA 1
ATOM 2436 C C . GLY A 1 313 ? -17.513 27.204 17.290 1.00 34.09 313 GLY A C 1
ATOM 2437 O O . GLY A 1 313 ? -17.014 27.579 18.349 1.00 34.09 313 GLY A O 1
ATOM 2438 N N . ARG A 1 314 ? -17.049 27.662 16.117 1.00 37.59 314 ARG A N 1
ATOM 2439 C CA . ARG A 1 314 ? -15.979 28.682 16.022 1.00 37.59 314 ARG A CA 1
ATOM 2440 C C . ARG A 1 314 ? -16.393 29.933 15.247 1.00 37.59 314 ARG A C 1
ATOM 2442 O O . ARG A 1 314 ? -15.701 30.364 14.330 1.00 37.59 314 ARG A O 1
ATOM 2449 N N . THR A 1 315 ? -17.450 30.607 15.688 1.00 37.59 315 THR A N 1
ATOM 2450 C CA . THR A 1 315 ? -17.574 32.057 15.470 1.00 37.59 315 THR A CA 1
ATOM 2451 C C . THR A 1 315 ? -16.649 32.763 16.458 1.00 37.59 315 THR A C 1
ATOM 2453 O O . THR A 1 315 ? -16.970 33.005 17.618 1.00 37.59 315 THR A O 1
ATOM 2456 N N . ARG A 1 316 ? -15.425 33.031 16.002 1.00 36.97 316 ARG A N 1
ATOM 2457 C CA . ARG A 1 316 ? -14.404 33.765 16.750 1.00 36.97 316 ARG A CA 1
ATOM 2458 C C . ARG A 1 316 ? -14.861 35.222 16.892 1.00 36.97 316 ARG A C 1
ATOM 2460 O O . ARG A 1 316 ? -14.913 35.949 15.902 1.00 36.97 316 ARG A O 1
ATOM 2467 N N . ALA A 1 317 ? -15.183 35.648 18.111 1.00 37.06 317 ALA A N 1
ATOM 2468 C CA . ALA A 1 317 ? -15.384 37.058 18.427 1.00 37.06 317 ALA A CA 1
ATOM 2469 C C . ALA A 1 317 ? -14.117 37.851 18.053 1.00 37.06 317 ALA A C 1
ATOM 2471 O O . ALA A 1 317 ? -13.012 37.532 18.503 1.00 37.06 317 ALA A O 1
ATOM 2472 N N . ARG A 1 318 ? -14.276 38.866 17.195 1.00 35.16 318 ARG A N 1
ATOM 2473 C CA . ARG A 1 318 ? -13.230 39.839 16.857 1.00 35.16 318 ARG A CA 1
ATOM 2474 C C . ARG A 1 318 ? -12.819 40.580 18.132 1.00 35.16 318 ARG A C 1
ATOM 2476 O O . ARG A 1 318 ? -13.598 41.367 18.657 1.00 35.16 318 ARG A O 1
ATOM 2483 N N . ARG A 1 319 ? -11.590 40.357 18.603 1.00 36.59 319 ARG A N 1
ATOM 2484 C CA . ARG A 1 319 ? -10.895 41.310 19.477 1.00 36.59 319 ARG A CA 1
ATOM 2485 C C . ARG A 1 319 ? -10.285 42.396 18.595 1.00 36.59 319 ARG A C 1
ATOM 2487 O O . ARG A 1 319 ? -9.504 42.092 17.697 1.00 36.59 319 ARG A O 1
ATOM 2494 N N . THR A 1 320 ? -10.685 43.637 18.832 1.00 41.25 320 THR A N 1
ATOM 2495 C CA . THR A 1 320 ? -10.018 44.849 18.346 1.00 41.25 320 THR A CA 1
ATOM 2496 C C . THR A 1 320 ? -8.587 44.918 18.894 1.00 41.25 320 THR A C 1
ATOM 2498 O O . THR A 1 320 ? -8.383 44.554 20.052 1.00 41.25 320 THR A O 1
ATOM 2501 N N . PRO A 1 321 ? -7.592 45.340 18.094 1.00 42.19 321 PRO A N 1
ATOM 2502 C CA . PRO A 1 321 ? -6.227 45.507 18.574 1.00 42.19 321 PRO A CA 1
ATOM 2503 C C . PRO A 1 321 ? -6.080 46.818 19.358 1.00 42.19 321 PRO A C 1
ATOM 2505 O O . PRO A 1 321 ? -6.471 47.883 18.877 1.00 42.19 321 PRO A O 1
ATOM 2508 N N . ASP A 1 322 ? -5.503 46.711 20.554 1.00 43.03 322 ASP A N 1
ATOM 2509 C CA . ASP A 1 322 ? -5.100 47.838 21.393 1.00 43.03 322 ASP A CA 1
ATOM 2510 C C . ASP A 1 322 ? -3.912 48.607 20.787 1.00 43.03 322 ASP A C 1
ATOM 2512 O O . ASP A 1 322 ? -3.071 48.059 20.068 1.00 43.03 322 ASP A O 1
ATOM 2516 N N . ALA A 1 323 ? -3.883 49.906 21.085 1.00 48.12 323 ALA A N 1
ATOM 2517 C CA . ALA A 1 323 ? -2.973 50.919 20.560 1.00 48.12 323 ALA A CA 1
ATOM 2518 C C . ALA A 1 323 ? -1.481 50.690 20.910 1.00 48.12 323 ALA A C 1
ATOM 2520 O O . ALA A 1 323 ? -1.162 50.097 21.944 1.00 48.12 323 ALA A O 1
ATOM 2521 N N . PRO A 1 324 ? -0.543 51.204 20.087 1.00 47.72 324 PRO A N 1
ATOM 2522 C CA . PRO A 1 324 ? 0.889 51.019 20.296 1.00 47.72 324 PRO A CA 1
ATOM 2523 C C . PRO A 1 324 ? 1.434 51.870 21.452 1.00 47.72 324 PRO A C 1
ATOM 2525 O O . PRO A 1 324 ? 1.161 53.064 21.571 1.00 47.72 324 PRO A O 1
ATOM 2528 N N . THR A 1 325 ? 2.259 51.240 22.285 1.00 53.06 325 THR A N 1
ATOM 2529 C CA . THR A 1 325 ? 2.991 51.845 23.407 1.00 53.06 325 THR A CA 1
ATOM 2530 C C . THR A 1 325 ? 4.173 52.691 22.896 1.00 53.06 325 THR A C 1
ATOM 2532 O O . THR A 1 325 ? 4.866 52.255 21.970 1.00 53.06 325 THR A O 1
ATOM 2535 N N . PRO A 1 326 ? 4.455 53.879 23.469 1.00 47.03 326 PRO A N 1
ATOM 2536 C CA . PRO A 1 326 ? 5.533 54.742 22.990 1.00 47.03 326 PRO A CA 1
ATOM 2537 C C . PRO A 1 326 ? 6.919 54.236 23.421 1.00 47.03 326 PRO A C 1
ATOM 2539 O O . PRO A 1 326 ? 7.121 53.791 24.550 1.00 47.03 326 PRO A O 1
ATOM 2542 N N . ARG A 1 327 ? 7.886 54.323 22.498 1.00 52.09 327 ARG A N 1
ATOM 2543 C CA . ARG A 1 327 ? 9.299 53.983 22.715 1.00 52.09 327 ARG A CA 1
ATOM 2544 C C . ARG A 1 327 ? 10.027 55.119 23.438 1.00 52.09 327 ARG A C 1
ATOM 2546 O O . ARG A 1 327 ? 9.986 56.261 22.991 1.00 52.09 327 ARG A O 1
ATOM 2553 N N . THR A 1 328 ? 10.742 54.784 24.506 1.00 56.03 328 THR A N 1
ATOM 2554 C CA . THR A 1 328 ? 11.678 55.675 25.208 1.00 56.03 328 THR A CA 1
ATOM 2555 C C . THR A 1 328 ? 12.982 55.822 24.405 1.00 56.03 328 THR A C 1
ATOM 2557 O O . THR A 1 328 ? 13.487 54.807 23.919 1.00 56.03 328 THR A O 1
ATOM 2560 N N . PRO A 1 329 ? 13.553 57.032 24.250 1.00 58.09 329 PRO A N 1
ATOM 2561 C CA . PRO A 1 329 ? 14.831 57.221 23.565 1.00 58.09 329 PRO A CA 1
ATOM 2562 C C . PRO A 1 329 ? 16.032 56.833 24.454 1.00 58.09 329 PRO A C 1
ATOM 2564 O O . PRO A 1 329 ? 15.926 56.885 25.684 1.00 58.09 329 PRO A O 1
ATOM 2567 N N . PRO A 1 330 ? 17.176 56.450 23.853 1.00 58.31 330 PRO A N 1
ATOM 2568 C CA . PRO A 1 330 ? 18.391 56.119 24.587 1.00 58.31 330 PRO A CA 1
ATOM 2569 C C . PRO A 1 330 ? 19.050 57.377 25.168 1.00 58.31 330 PRO A C 1
ATOM 2571 O O . PRO A 1 330 ? 19.046 58.440 24.551 1.00 58.31 330 PRO A O 1
ATOM 2574 N N . ARG A 1 331 ? 19.610 57.239 26.374 1.00 55.41 331 ARG A N 1
ATOM 2575 C CA . ARG A 1 331 ? 20.480 58.237 27.003 1.00 55.41 331 ARG A CA 1
ATOM 2576 C C . ARG A 1 331 ? 21.895 58.091 26.452 1.00 55.41 331 ARG A C 1
ATOM 2578 O O . ARG A 1 331 ? 22.458 57.001 26.528 1.00 55.41 331 ARG A O 1
ATOM 2585 N N . ASP A 1 332 ? 22.455 59.197 25.983 1.00 57.88 332 ASP A N 1
ATOM 2586 C CA . ASP A 1 332 ? 23.886 59.354 25.749 1.00 57.88 332 ASP A CA 1
ATOM 2587 C C . ASP A 1 332 ? 24.656 59.296 27.075 1.00 57.88 332 ASP A C 1
ATOM 2589 O O . ASP A 1 332 ? 24.227 59.866 28.084 1.00 57.88 332 ASP A O 1
ATOM 2593 N N . ALA A 1 333 ? 25.815 58.642 27.057 1.00 50.38 333 ALA A N 1
ATOM 2594 C CA . ALA A 1 333 ? 26.883 58.890 28.012 1.00 50.38 333 ALA A CA 1
ATOM 2595 C C . ALA A 1 333 ? 28.233 58.766 27.293 1.00 50.38 333 ALA A C 1
ATOM 2597 O O . ALA A 1 333 ? 28.581 57.715 26.754 1.00 50.38 333 ALA A O 1
ATOM 2598 N N . SER A 1 334 ? 28.900 59.915 27.277 1.00 55.00 334 SER A N 1
ATOM 2599 C CA . SER A 1 334 ? 30.311 60.214 27.023 1.00 55.00 334 SER A CA 1
ATOM 2600 C C . SER A 1 334 ? 31.306 59.340 27.772 1.00 55.00 334 SER A C 1
ATOM 2602 O O . SER A 1 334 ? 30.985 58.982 28.930 1.00 55.00 334 SER A O 1
#

Radius of gyration: 24.09 Å; Cα contacts (8 Å, |Δi|>4): 737; chains: 1; bounding box: 54×81×63 Å

Sequence (334 aa):
MYSPVRLFGATPGAVVTVSSPEVEVLFDPGGWRRGYDSRVPEEVDLPEELRSAPGLFDMFGWPDPDVTLVTHHHTDHAKHGDLFGEPYVPEPDRGVAERRYSYTARPAEDAPLVVETVRTGHTAGSSAYVLEIEGVRVAFTGDVNPRVFLKLARNVSPVHVLIMECSGVPGHAYFRHVETACEVLRPRLVIPVHMISYRPEAVADLDVDAAVVVPDFGLEIDVSWTVEARVPCLRRYHLCQRCERGRGCPVFRFARDYRCPGCGNPVVPLGEDPSEITVLCPRCGRREVMSYREFVLRIADAGEPAIRSAASGRTRARRTPDAPTPRTPPRDAS

Foldseek 3Di:
DAQQKWFLAQAQAGWIWGDGPVFIETFFQAFADPPLCVLEPPPDDDDPLNRGSNSSCVVQNDDAGQEYEFQAQDRSGQQCQPVHHAHEYAPPRQVVNCVVNVDHHHHNVPDPQFPDWFAQVLDPGGIWTWGADPNATEIARNWHQLVRRLVRLLVPEAGAEYEAEQQCDPSTHHLVSQQSSCVRNVYQEYEYGSNSNDDLVVQLVRPHLHQYARDDRSDTDDSPVSSVALGSACVVVVRGVCLVVVPDGSLQVLLQQDADPVPRARWHWDDRDSFWIWTADPPPRDIDIDGSVVSSVRSSVSPVPPVVCVVPPDPPDDDDDDDDDDDDDDDDDD

Secondary structure (DSSP, 8-state):
----EEES--SSS--EEEE-SS-EEEE---BPPTT-TTTS-TT----GGGGBHHHHHHHH-----SEEE-SSSSHHHHTTTTSSSEEEE-TTHHHHHHHHH----EEGGG-TTEEEEEE-SSSSS-EEEEEEETTEEEEE--S--HHHHHHHGGGSPP-SEEEEE---STTS--HHHHHHHHHHH--SEEEEE--TT--HHHHTT---SSEE----TTEEE--THHHH-SS--GGGGT--HHHHS-S--HHHHHTTTPBPTTT-PBPEEE---SSEEEEE-TTT--EEEEEHHHHHHHHHHHTTTHHHHHHS------PPPPPPPPPPPPPP--

Mean predicted aligned error: 12.63 Å

pLDDT: mean 76.41, std 18.27, range [34.09, 98.06]